Protein AF-A0AA88HRZ5-F1 (afdb_monomer_lite)

Structure (mmCIF, N/CA/C/O backbone):
data_AF-A0AA88HRZ5-F1
#
_entry.id   AF-A0AA88HRZ5-F1
#
loop_
_atom_site.group_PDB
_atom_site.id
_atom_site.type_symbol
_atom_site.label_atom_id
_atom_site.label_alt_id
_atom_site.label_comp_id
_atom_site.label_asym_id
_atom_site.label_entity_id
_atom_site.label_seq_id
_atom_site.pdbx_PDB_ins_code
_atom_site.Cartn_x
_atom_site.Cartn_y
_atom_site.Cartn_z
_atom_site.occupancy
_atom_site.B_iso_or_equiv
_atom_site.auth_seq_id
_atom_site.auth_comp_id
_atom_site.auth_asym_id
_atom_site.auth_atom_id
_atom_site.pdbx_PDB_model_num
ATOM 1 N N . MET A 1 1 ? -41.904 -27.389 99.119 1.00 35.53 1 MET A N 1
ATOM 2 C CA . MET A 1 1 ? -42.002 -26.784 100.461 1.00 35.53 1 MET A CA 1
ATOM 3 C C . MET A 1 1 ? -43.460 -26.413 100.652 1.00 35.53 1 MET A C 1
ATOM 5 O O . MET A 1 1 ? -43.906 -25.443 100.058 1.00 35.53 1 MET A O 1
ATOM 9 N N . GLU A 1 2 ? -44.225 -27.253 101.347 1.00 44.47 2 GLU A N 1
ATOM 10 C CA . GLU A 1 2 ? -45.623 -26.963 101.680 1.00 44.47 2 GLU A CA 1
ATOM 11 C C . GLU A 1 2 ? -45.631 -26.002 102.869 1.00 44.47 2 GLU A C 1
ATOM 13 O O . GLU A 1 2 ? -45.299 -26.378 103.993 1.00 44.47 2 GLU A O 1
ATOM 18 N N . ASN A 1 3 ? -45.937 -24.732 102.609 1.00 52.00 3 ASN A N 1
ATOM 19 C CA . ASN A 1 3 ? -46.227 -23.780 103.672 1.00 52.00 3 ASN A CA 1
ATOM 20 C C . ASN A 1 3 ? -47.578 -24.169 104.278 1.00 52.00 3 ASN A C 1
ATOM 22 O O . ASN A 1 3 ? -48.614 -23.975 103.649 1.00 52.00 3 ASN A O 1
ATOM 26 N N . ASN A 1 4 ? -47.567 -24.736 105.485 1.00 58.38 4 ASN A N 1
ATOM 27 C CA . ASN A 1 4 ? -48.782 -24.956 106.267 1.00 58.38 4 ASN A CA 1
ATOM 28 C C . ASN A 1 4 ? -49.346 -23.594 106.693 1.00 58.38 4 ASN A C 1
ATOM 30 O O . ASN A 1 4 ? -48.896 -23.009 107.677 1.00 58.38 4 ASN A O 1
ATOM 34 N N . LEU A 1 5 ? -50.297 -23.077 105.915 1.00 68.00 5 LEU A N 1
ATOM 35 C CA . LEU A 1 5 ? -51.031 -21.855 106.223 1.00 68.00 5 LEU A CA 1
ATOM 36 C C . LEU A 1 5 ? -52.073 -22.139 107.311 1.00 68.00 5 LEU A C 1
ATOM 38 O O . LEU A 1 5 ? -52.987 -22.935 107.110 1.00 68.00 5 LEU A O 1
ATOM 42 N N . THR A 1 6 ? -51.938 -21.488 108.462 1.00 69.62 6 THR A N 1
ATOM 43 C CA . THR A 1 6 ? -52.923 -21.508 109.549 1.00 69.62 6 THR A CA 1
ATOM 44 C C . THR A 1 6 ? -53.612 -20.147 109.640 1.00 69.62 6 THR A C 1
ATOM 46 O O . THR A 1 6 ? -52.948 -19.116 109.705 1.00 69.62 6 THR A O 1
ATOM 49 N N . PHE A 1 7 ? -54.948 -20.139 109.638 1.00 76.69 7 PHE A N 1
ATOM 50 C CA . PHE A 1 7 ? -55.769 -18.921 109.642 1.00 76.69 7 PHE A CA 1
ATOM 51 C C . PHE A 1 7 ? -56.550 -18.790 110.953 1.00 76.69 7 PHE A C 1
ATOM 53 O O . PHE A 1 7 ? -57.018 -19.788 111.502 1.00 76.69 7 PHE A O 1
ATOM 60 N N . SER A 1 8 ? -56.723 -17.564 111.452 1.00 73.50 8 SER A N 1
ATOM 61 C CA . SER A 1 8 ? -57.436 -17.295 112.714 1.00 73.50 8 SER A CA 1
ATOM 62 C C . SER A 1 8 ? -58.962 -17.321 112.555 1.00 73.50 8 SER A C 1
ATOM 64 O O . SER A 1 8 ? -59.688 -17.400 113.545 1.00 73.50 8 SER A O 1
ATOM 66 N N . SER A 1 9 ? -59.459 -17.212 111.317 1.00 78.38 9 SER A N 1
ATOM 67 C CA . SER A 1 9 ? -60.880 -17.149 110.960 1.00 78.38 9 SER A CA 1
ATOM 68 C C . SER A 1 9 ? -61.098 -17.570 109.501 1.00 78.38 9 SER A C 1
ATOM 70 O O . SER A 1 9 ? -60.255 -17.305 108.645 1.00 78.38 9 SER A O 1
ATOM 72 N N . VAL A 1 10 ? -62.267 -18.144 109.195 1.00 78.50 10 VAL A N 1
ATOM 73 C CA . VAL A 1 10 ? -62.703 -18.477 107.820 1.00 78.50 10 VAL A CA 1
ATOM 74 C C . VAL A 1 10 ? -62.700 -17.237 106.912 1.00 78.50 10 VAL A C 1
ATOM 76 O O . VAL A 1 10 ? -62.394 -17.324 105.726 1.00 78.50 10 VAL A O 1
ATOM 79 N N . ASP A 1 11 ? -62.975 -16.057 107.473 1.00 80.56 11 ASP A N 1
ATOM 80 C CA . ASP A 1 11 ? -62.930 -14.782 106.745 1.00 80.56 11 ASP A CA 1
ATOM 81 C C . ASP A 1 11 ? -61.503 -14.377 106.340 1.00 80.56 11 ASP A C 1
ATOM 83 O O . ASP A 1 11 ? -61.304 -13.688 105.338 1.00 80.56 11 ASP A O 1
ATOM 87 N N . GLU A 1 12 ? -60.500 -14.783 107.117 1.00 81.62 12 GLU A N 1
ATOM 88 C CA . GLU A 1 12 ? -59.088 -14.509 106.846 1.00 81.62 12 GLU A CA 1
ATOM 89 C C . GLU A 1 12 ? -58.543 -15.461 105.774 1.00 81.62 12 GLU A C 1
ATOM 91 O O . GLU A 1 12 ? -57.860 -15.024 104.849 1.00 81.62 12 GLU A O 1
ATOM 96 N N . GLU A 1 13 ? -58.951 -16.731 105.824 1.00 83.69 13 GLU A N 1
ATOM 97 C CA . GLU A 1 13 ? -58.681 -17.726 104.783 1.00 83.69 13 GLU A CA 1
ATOM 98 C C . GLU A 1 13 ? -59.308 -17.327 103.433 1.00 83.69 13 GLU A C 1
ATOM 100 O O . GLU A 1 13 ? -58.631 -17.323 102.402 1.00 83.69 13 GLU A O 1
ATOM 105 N N . LEU A 1 14 ? -60.581 -16.906 103.426 1.00 84.69 14 LEU A N 1
ATOM 106 C CA . LEU A 1 14 ? -61.258 -16.426 102.215 1.00 84.69 14 LEU A CA 1
ATOM 107 C C . LEU A 1 14 ? -60.588 -15.181 101.623 1.00 84.69 14 LEU A C 1
ATOM 109 O O . LEU A 1 14 ? -60.515 -15.050 100.399 1.00 84.69 14 LEU A O 1
ATOM 113 N N . LYS A 1 15 ? -60.097 -14.262 102.464 1.00 87.50 15 LYS A N 1
ATOM 114 C CA . LYS A 1 15 ? -59.341 -13.083 102.012 1.00 87.50 15 LYS A CA 1
ATOM 115 C C . LYS A 1 15 ? -57.987 -13.469 101.425 1.00 87.50 15 LYS A C 1
ATOM 117 O O . LYS A 1 15 ? -57.642 -12.941 100.372 1.00 87.50 15 LYS A O 1
ATOM 122 N N . TYR A 1 16 ? -57.262 -14.397 102.050 1.00 88.69 16 TYR A N 1
ATOM 123 C CA . TYR A 1 16 ? -55.980 -14.889 101.542 1.00 88.69 16 TYR A CA 1
ATOM 124 C C . TYR A 1 16 ? -56.129 -15.540 100.164 1.00 88.69 16 TYR A C 1
ATOM 126 O O . TYR A 1 16 ? -55.449 -15.140 99.222 1.00 88.69 16 TYR A O 1
ATOM 134 N N . TRP A 1 17 ? -57.061 -16.485 100.006 1.00 90.88 17 TRP A N 1
ATOM 135 C CA . TRP A 1 17 ? -57.264 -17.159 98.721 1.00 90.88 17 TRP A CA 1
ATOM 136 C C . TRP A 1 17 ? -57.822 -16.229 97.643 1.00 90.88 17 TRP A C 1
ATOM 138 O O . TRP A 1 17 ? -57.426 -16.351 96.485 1.00 90.88 17 TRP A O 1
ATOM 148 N N . LYS A 1 18 ? -58.679 -15.257 97.995 1.00 90.81 18 LYS A N 1
ATOM 149 C CA . LYS A 1 18 ? -59.086 -14.198 97.055 1.00 90.81 18 LYS A CA 1
ATOM 150 C C . LYS A 1 18 ? -57.901 -13.349 96.610 1.00 90.81 18 LYS A C 1
ATOM 152 O O . LYS A 1 18 ? -57.761 -13.127 95.414 1.00 90.81 18 LYS A O 1
ATOM 157 N N . ALA A 1 19 ? -57.054 -12.902 97.538 1.00 91.25 19 ALA A N 1
ATOM 158 C CA . ALA A 1 19 ? -55.854 -12.140 97.205 1.00 91.25 19 ALA A CA 1
ATOM 159 C C . ALA A 1 19 ? -54.906 -12.960 96.318 1.00 91.25 19 ALA A C 1
ATOM 161 O O . ALA A 1 19 ? -54.422 -12.453 95.314 1.00 91.25 19 ALA A O 1
ATOM 162 N N . LYS A 1 20 ? -54.726 -14.252 96.616 1.00 92.62 20 LYS A N 1
ATOM 163 C CA . LYS A 1 20 ? -53.870 -15.140 95.824 1.00 92.62 20 LYS A CA 1
ATOM 164 C C . LYS A 1 20 ? -54.431 -15.431 94.429 1.00 92.62 20 LYS A C 1
ATOM 166 O O . LYS A 1 20 ? -53.672 -15.496 93.471 1.00 92.62 20 LYS A O 1
ATOM 171 N N . ALA A 1 21 ? -55.749 -15.566 94.292 1.00 92.94 21 ALA A N 1
ATOM 172 C CA . ALA A 1 21 ? -56.403 -15.704 92.992 1.00 92.94 21 ALA A CA 1
ATOM 173 C C . ALA A 1 21 ? -56.295 -14.425 92.145 1.00 92.94 21 ALA A C 1
ATOM 175 O O . ALA A 1 21 ? -56.133 -14.524 90.932 1.00 92.94 21 ALA A O 1
ATOM 176 N N . VAL A 1 22 ? -56.371 -13.245 92.775 1.00 94.69 22 VAL A N 1
ATOM 177 C CA . VAL A 1 22 ? -56.131 -11.955 92.107 1.00 94.69 22 VAL A CA 1
ATOM 178 C C . VAL A 1 22 ? -54.674 -11.852 91.660 1.00 94.69 22 VAL A C 1
ATOM 180 O O . VAL A 1 22 ? -54.452 -11.625 90.482 1.00 94.69 22 VAL A O 1
ATOM 183 N N . GLU A 1 23 ? -53.708 -12.143 92.534 1.00 95.00 23 GLU A N 1
ATOM 184 C CA . GLU A 1 23 ? -52.274 -12.126 92.202 1.00 95.00 23 GLU A CA 1
ATOM 185 C C . GLU A 1 23 ? -51.934 -13.090 91.052 1.00 95.00 23 GLU A C 1
ATOM 187 O O . GLU A 1 23 ? -51.236 -12.721 90.115 1.00 95.00 23 GLU A O 1
ATOM 192 N N . TYR A 1 24 ? -52.461 -14.323 91.068 1.00 95.19 24 TYR A N 1
ATOM 193 C CA . TYR A 1 24 ? -52.261 -15.253 89.952 1.00 95.19 24 TYR A CA 1
ATOM 194 C C . TYR A 1 24 ? -52.931 -14.786 88.666 1.00 95.19 24 TYR A C 1
ATOM 196 O O . TYR A 1 24 ? -52.418 -15.068 87.588 1.00 95.19 24 TYR A O 1
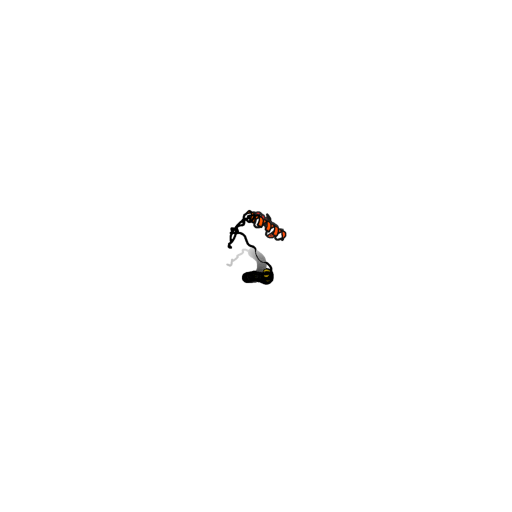ATOM 204 N N . LYS A 1 25 ? -54.078 -14.110 88.752 1.00 95.62 25 LYS A N 1
ATOM 205 C CA . LYS A 1 25 ? -54.729 -13.549 87.572 1.00 95.62 25 LYS A CA 1
ATOM 206 C C . LYS A 1 25 ? -53.905 -12.397 86.997 1.00 95.62 25 LYS A C 1
ATOM 208 O O . LYS A 1 25 ? -53.668 -12.407 85.799 1.00 95.62 25 LYS A O 1
ATOM 213 N N . GLU A 1 26 ? -53.458 -11.471 87.841 1.00 95.75 26 GLU A N 1
ATOM 214 C CA . GLU A 1 26 ? -52.587 -10.354 87.460 1.00 95.75 26 GLU A CA 1
ATOM 215 C C . GLU A 1 26 ? -51.302 -10.878 86.813 1.00 95.75 26 GLU A C 1
ATOM 217 O O . GLU A 1 26 ? -51.035 -10.541 85.668 1.00 95.75 26 GLU A O 1
ATOM 222 N N . GLY A 1 27 ? -50.603 -11.829 87.443 1.00 96.31 27 GLY A N 1
ATOM 223 C CA . GLY A 1 27 ? -49.414 -12.444 86.844 1.00 96.31 27 GLY A CA 1
ATOM 224 C C . GLY A 1 27 ? -49.700 -13.226 85.552 1.00 96.31 27 GLY A C 1
ATOM 225 O O . GLY A 1 27 ? -48.878 -13.250 84.643 1.00 96.31 27 GLY A O 1
ATOM 226 N N . MET A 1 28 ? -50.871 -13.860 85.420 1.00 95.94 28 MET A N 1
ATOM 227 C CA . MET A 1 28 ? -51.275 -14.501 84.159 1.00 95.94 28 MET A CA 1
ATOM 228 C C . MET A 1 28 ? -51.593 -13.492 83.057 1.00 95.94 28 MET A C 1
ATOM 230 O O . MET A 1 28 ? -51.448 -13.837 81.888 1.00 95.94 28 MET A O 1
ATOM 234 N N . ASP A 1 29 ? -52.086 -12.307 83.401 1.00 95.75 29 ASP A N 1
ATOM 235 C CA . ASP A 1 29 ? -52.385 -11.249 82.441 1.00 95.75 29 ASP A CA 1
ATOM 236 C C . ASP A 1 29 ? -51.085 -10.527 82.029 1.00 95.75 29 ASP A C 1
ATOM 238 O O . ASP A 1 29 ? -50.844 -10.395 80.833 1.00 95.75 29 ASP A O 1
ATOM 242 N N . GLU A 1 30 ? -50.175 -10.241 82.968 1.00 96.56 30 GLU A N 1
ATOM 243 C CA . GLU A 1 30 ? -48.817 -9.732 82.693 1.00 96.56 30 GLU A CA 1
ATOM 244 C C . GLU A 1 30 ? -48.038 -10.659 81.743 1.00 96.56 30 GLU A C 1
ATOM 246 O O . GLU A 1 30 ? -47.542 -10.225 80.707 1.00 96.56 30 GLU A O 1
ATOM 251 N N . MET A 1 31 ? -48.001 -11.969 82.019 1.00 96.19 31 MET A N 1
ATOM 252 C CA . MET A 1 31 ? -47.297 -12.928 81.152 1.00 96.19 31 MET A CA 1
ATOM 253 C C . MET A 1 31 ? -47.922 -13.049 79.751 1.00 96.19 31 MET A C 1
ATOM 255 O O . MET A 1 31 ? -47.233 -13.428 78.801 1.00 96.19 31 MET A O 1
ATOM 259 N N . LYS A 1 32 ? -49.228 -12.782 79.598 1.00 96.81 32 LYS A N 1
ATOM 260 C CA . LYS A 1 32 ? -49.865 -12.738 78.270 1.00 96.81 32 LYS A CA 1
ATOM 261 C C . LYS A 1 32 ? -49.455 -11.483 77.517 1.00 96.81 32 LYS A C 1
ATOM 263 O O . LYS A 1 32 ? -49.125 -11.602 76.343 1.00 96.81 32 LYS A O 1
ATOM 268 N N . GLU A 1 33 ? -49.463 -10.329 78.181 1.00 97.19 33 GLU A N 1
ATOM 269 C CA . GLU A 1 33 ? -49.017 -9.065 77.589 1.00 97.19 33 GLU A CA 1
ATOM 270 C C . GLU A 1 33 ? -47.556 -9.177 77.127 1.00 97.19 33 GLU A C 1
ATOM 272 O O . GLU A 1 33 ? -47.267 -8.916 75.960 1.00 97.19 33 GLU A O 1
ATOM 277 N N . GLU A 1 34 ? -46.659 -9.710 77.965 1.00 97.62 34 GLU A N 1
ATOM 278 C CA . GLU A 1 34 ? -45.257 -9.955 77.588 1.00 97.62 34 GLU A CA 1
ATOM 279 C C . GLU A 1 34 ? -45.123 -10.894 76.375 1.00 97.62 34 GLU A C 1
ATOM 281 O O . GLU A 1 34 ? -44.295 -10.674 75.485 1.00 97.62 34 GLU A O 1
ATOM 286 N N . LEU A 1 35 ? -45.939 -11.952 76.309 1.00 97.56 35 LEU A N 1
ATOM 287 C CA . LEU A 1 35 ? -45.931 -12.875 75.175 1.00 97.56 35 LEU A CA 1
ATOM 288 C C . LEU A 1 35 ? -46.424 -12.200 73.888 1.00 97.56 35 LEU A C 1
ATOM 290 O O . LEU A 1 35 ? -45.863 -12.450 72.819 1.00 97.56 35 LEU A O 1
ATOM 294 N N . GLU A 1 36 ? -47.467 -11.376 73.967 1.00 97.81 36 GLU A N 1
ATOM 295 C CA . GLU A 1 36 ? -48.001 -10.624 72.828 1.00 97.81 36 GLU A CA 1
ATOM 296 C C . GLU A 1 36 ? -46.992 -9.588 72.316 1.00 97.81 36 GLU A C 1
ATOM 298 O O . GLU A 1 36 ? -46.772 -9.494 71.102 1.00 97.81 36 GLU A O 1
ATOM 303 N N . GLU A 1 37 ? -46.312 -8.874 73.216 1.00 97.81 37 GLU A N 1
ATOM 304 C CA . GLU A 1 37 ? -45.215 -7.965 72.871 1.00 97.81 37 GLU A CA 1
ATOM 305 C C . GLU A 1 37 ? -44.063 -8.713 72.194 1.00 97.81 37 GLU A C 1
ATOM 307 O O . GLU A 1 37 ? -43.603 -8.297 71.128 1.00 97.81 37 GLU A O 1
ATOM 312 N N . TYR A 1 38 ? -43.643 -9.860 72.739 1.00 97.75 38 TYR A N 1
ATOM 313 C CA . TYR A 1 38 ? -42.588 -10.680 72.139 1.00 97.75 38 TYR A CA 1
ATOM 314 C C . TYR A 1 38 ? -42.971 -11.180 70.741 1.00 97.75 38 TYR A C 1
ATOM 316 O O . TYR A 1 38 ? -42.172 -11.105 69.806 1.00 97.75 38 TYR A O 1
ATOM 324 N N . GLN A 1 39 ? -44.206 -11.661 70.564 1.00 98.38 39 GLN A N 1
ATOM 325 C CA . GLN A 1 39 ? -44.702 -12.099 69.258 1.00 98.38 39 GLN A CA 1
ATOM 326 C C . GLN A 1 39 ? -44.757 -10.952 68.249 1.00 98.38 39 GLN A C 1
ATOM 328 O O . GLN A 1 39 ? -44.469 -11.162 67.071 1.00 98.38 39 GLN A O 1
ATOM 333 N N . THR A 1 40 ? -45.140 -9.756 68.691 1.00 97.75 40 THR A N 1
ATOM 334 C CA . THR A 1 40 ? -45.201 -8.572 67.828 1.00 97.75 40 THR A CA 1
ATOM 335 C C . THR A 1 40 ? -43.795 -8.124 67.442 1.00 97.75 40 THR A C 1
ATOM 337 O O . THR A 1 40 ? -43.510 -7.992 66.255 1.00 97.75 40 THR A O 1
ATOM 340 N N . SER A 1 41 ? -42.882 -8.023 68.411 1.00 97.88 41 SER A N 1
ATOM 341 C CA . SER A 1 41 ? -41.481 -7.672 68.169 1.00 97.88 41 SER A CA 1
ATOM 342 C C . SER A 1 41 ? -40.774 -8.673 67.248 1.00 97.88 41 SER A C 1
ATOM 344 O O . SER A 1 41 ? -40.046 -8.268 66.344 1.00 97.88 41 SER A O 1
ATOM 346 N N . SER A 1 42 ? -41.027 -9.978 67.415 1.00 98.19 42 SER A N 1
ATOM 347 C CA . SER A 1 42 ? -40.475 -11.016 66.532 1.00 98.19 42 SER A CA 1
ATOM 348 C C . SER A 1 42 ? -40.956 -10.841 65.093 1.00 98.19 42 SER A C 1
ATOM 350 O O . SER A 1 42 ? -40.151 -10.914 64.169 1.00 98.19 42 SER A O 1
ATOM 352 N N . LYS A 1 43 ? -42.250 -10.557 64.892 1.00 98.19 43 LYS A N 1
ATOM 353 C CA . LYS A 1 43 ? -42.811 -10.319 63.553 1.00 98.19 43 LYS A CA 1
ATOM 354 C C . LYS A 1 43 ? -42.237 -9.062 62.906 1.00 98.19 43 LYS A C 1
ATOM 356 O O . LYS A 1 43 ? -41.941 -9.075 61.717 1.00 98.19 43 LYS A O 1
ATOM 361 N N . GLU A 1 44 ? -42.079 -7.979 63.664 1.00 98.00 44 GLU A N 1
ATOM 362 C CA . GLU A 1 44 ? -41.460 -6.747 63.160 1.00 98.00 44 GLU A CA 1
ATOM 363 C C . GLU A 1 44 ? -40.005 -6.984 62.732 1.00 98.00 44 GLU A C 1
ATOM 365 O O . GLU A 1 44 ? -39.605 -6.546 61.653 1.00 98.00 44 GLU A O 1
ATOM 370 N N . LEU A 1 45 ? -39.240 -7.744 63.524 1.00 98.00 45 LEU A N 1
ATOM 371 C CA . LEU A 1 45 ? -37.866 -8.122 63.190 1.00 98.00 45 LEU A CA 1
ATOM 372 C C . LEU A 1 45 ? -37.800 -9.013 61.941 1.00 98.00 45 LEU A C 1
ATOM 374 O O . LEU A 1 45 ? -36.948 -8.799 61.081 1.00 98.00 45 LEU A O 1
ATOM 378 N N . GLU A 1 46 ? -38.690 -10.000 61.826 1.00 98.06 46 GLU A N 1
ATOM 379 C CA . GLU A 1 46 ? -38.794 -10.860 60.642 1.00 98.06 46 GLU A CA 1
ATOM 380 C C . GLU A 1 46 ? -39.056 -10.032 59.377 1.00 98.06 46 GLU A C 1
ATOM 382 O O . GLU A 1 46 ? -38.333 -10.186 58.394 1.00 98.06 46 GLU A O 1
ATOM 387 N N . LEU A 1 47 ? -40.001 -9.087 59.424 1.00 98.50 47 LEU A N 1
ATOM 388 C CA . LEU A 1 47 ? -40.295 -8.190 58.301 1.00 98.50 47 LEU A CA 1
ATOM 389 C C . LEU A 1 47 ? -39.100 -7.304 57.926 1.00 98.50 47 LEU A C 1
ATOM 391 O O . LEU A 1 47 ? -38.846 -7.063 56.742 1.00 98.50 47 LEU A O 1
ATOM 395 N N . GLU A 1 48 ? -38.347 -6.811 58.912 1.00 98.12 48 GLU A N 1
ATOM 396 C CA . GLU A 1 48 ? -37.143 -6.026 58.643 1.00 98.12 48 GLU A CA 1
ATOM 397 C C . GLU A 1 48 ? -36.060 -6.879 57.962 1.00 98.12 48 GLU A C 1
ATOM 399 O O . GLU A 1 48 ? -35.451 -6.439 56.981 1.00 98.12 48 GLU A O 1
ATOM 404 N N . LEU A 1 49 ? -35.859 -8.118 58.421 1.00 98.19 49 LEU A N 1
ATOM 405 C CA . LEU A 1 49 ? -34.920 -9.062 57.813 1.00 98.19 49 LEU A CA 1
ATOM 406 C C . LEU A 1 49 ? -35.339 -9.457 56.392 1.00 98.19 49 LEU A C 1
ATOM 408 O O . LEU A 1 49 ? -34.488 -9.503 55.503 1.00 98.19 49 LEU A O 1
ATOM 412 N N . GLU A 1 50 ? -36.629 -9.696 56.153 1.00 98.31 50 GLU A N 1
ATOM 413 C CA . GLU A 1 50 ? -37.175 -9.977 54.821 1.00 98.31 50 GLU A CA 1
ATOM 414 C C . GLU A 1 50 ? -36.954 -8.797 53.864 1.00 98.31 50 GLU A C 1
ATOM 416 O O . GLU A 1 50 ? -36.468 -8.990 52.748 1.00 98.31 50 GLU A O 1
ATOM 421 N N . SER A 1 51 ? -37.204 -7.565 54.318 1.00 98.19 51 SER A N 1
ATOM 422 C CA . SER A 1 51 ? -36.944 -6.348 53.535 1.00 98.19 51 SER A CA 1
ATOM 423 C C . SER A 1 51 ? -35.457 -6.183 53.199 1.00 98.19 51 SER A C 1
ATOM 425 O O . SER A 1 51 ? -35.096 -5.877 52.058 1.00 98.19 51 SER A O 1
ATOM 427 N N . GLN A 1 52 ? -34.562 -6.425 54.163 1.00 98.38 52 GLN A N 1
ATOM 428 C CA . GLN A 1 52 ? -33.116 -6.378 53.924 1.00 98.38 52 GLN A CA 1
ATOM 429 C C . GLN A 1 52 ? -32.662 -7.471 52.949 1.00 98.38 52 GLN A C 1
ATOM 431 O O . GLN A 1 52 ? -31.827 -7.207 52.076 1.00 98.38 52 GLN A O 1
ATOM 436 N N . LEU A 1 53 ? -33.221 -8.679 53.063 1.00 98.38 53 LEU A N 1
ATOM 437 C CA . LEU A 1 53 ? -32.938 -9.786 52.157 1.00 98.38 53 LEU A CA 1
ATOM 438 C C . LEU A 1 53 ? -33.387 -9.452 50.730 1.00 98.38 53 LEU A C 1
ATOM 440 O O . LEU A 1 53 ? -32.597 -9.598 49.799 1.00 98.38 53 LEU A O 1
ATOM 444 N N . GLU A 1 54 ? -34.599 -8.925 50.550 1.00 98.50 54 GLU A N 1
ATOM 445 C CA . GLU A 1 54 ? -35.114 -8.524 49.237 1.00 98.50 54 GLU A CA 1
ATOM 446 C C . GLU A 1 54 ? -34.259 -7.412 48.605 1.00 98.50 54 GLU A C 1
ATOM 448 O O . GLU A 1 54 ? -33.895 -7.474 47.424 1.00 98.50 54 GLU A O 1
ATOM 453 N N . GLN A 1 55 ? -33.843 -6.418 49.394 1.00 98.38 55 GLN A N 1
ATOM 454 C CA . GLN A 1 55 ? -32.919 -5.375 48.939 1.00 98.38 55 GLN A CA 1
ATOM 455 C C . GLN A 1 55 ? -31.538 -5.927 48.556 1.00 98.38 55 GLN A C 1
ATOM 457 O O . GLN A 1 55 ? -30.904 -5.437 47.619 1.00 98.38 55 GLN A O 1
ATOM 462 N N . ALA A 1 56 ? -31.031 -6.931 49.274 1.00 98.12 56 ALA A N 1
ATOM 463 C CA . ALA A 1 56 ? -29.769 -7.576 48.931 1.00 98.12 56 ALA A CA 1
ATOM 464 C C . ALA A 1 56 ? -29.904 -8.405 47.645 1.00 98.12 56 ALA A C 1
ATOM 466 O O . ALA A 1 56 ? -29.057 -8.312 46.754 1.00 98.12 56 ALA A O 1
ATOM 467 N N . GLU A 1 57 ? -30.991 -9.164 47.501 1.00 98.50 57 GLU A N 1
ATOM 468 C CA . GLU A 1 57 ? -31.265 -9.962 46.310 1.00 98.50 57 GLU A CA 1
ATOM 469 C C . GLU A 1 57 ? -31.437 -9.106 45.055 1.00 98.50 57 GLU A C 1
ATOM 471 O O . GLU A 1 57 ? -30.885 -9.446 44.004 1.00 98.50 57 GLU A O 1
ATOM 476 N N . THR A 1 58 ? -32.170 -7.995 45.148 1.00 98.44 58 THR A N 1
ATOM 477 C CA . THR A 1 58 ? -32.348 -7.043 44.040 1.00 98.44 58 THR A CA 1
ATOM 478 C C . THR A 1 58 ? -31.007 -6.463 43.600 1.00 98.44 58 THR A C 1
ATOM 480 O O . THR A 1 58 ? -30.660 -6.590 42.424 1.00 98.44 58 THR A O 1
ATOM 483 N N . LYS A 1 59 ? -30.180 -5.977 44.535 1.00 98.50 59 LYS A N 1
ATOM 484 C CA . LYS A 1 59 ? -28.810 -5.512 44.239 1.00 98.50 59 LYS A CA 1
ATOM 485 C C . LYS A 1 59 ? -27.951 -6.606 43.601 1.00 98.50 59 LYS A C 1
ATOM 487 O O . LYS A 1 59 ? -27.238 -6.357 42.631 1.00 98.50 59 LYS A O 1
ATOM 492 N N . CYS A 1 60 ? -28.028 -7.846 44.091 1.00 98.12 60 CYS A N 1
ATOM 493 C CA . CYS A 1 60 ? -27.313 -8.971 43.485 1.00 98.12 60 CYS A CA 1
ATOM 494 C C . CYS A 1 60 ? -27.779 -9.254 42.049 1.00 98.12 60 CYS A C 1
ATOM 496 O O . CYS A 1 60 ? -26.950 -9.560 41.189 1.00 98.12 60 CYS A O 1
ATOM 498 N N . ARG A 1 61 ? -29.085 -9.165 41.768 1.00 98.50 61 ARG A N 1
ATOM 499 C CA . ARG A 1 61 ? -29.629 -9.318 40.409 1.00 98.50 61 ARG A CA 1
ATOM 500 C C . ARG A 1 61 ? -29.149 -8.182 39.504 1.00 98.50 61 ARG A C 1
ATOM 502 O O . ARG A 1 61 ? -28.649 -8.464 38.417 1.00 98.50 61 ARG A O 1
ATOM 509 N N . GLU A 1 62 ? -29.205 -6.937 39.966 1.00 98.50 62 GLU A N 1
ATOM 510 C CA . GLU A 1 62 ? -28.712 -5.765 39.233 1.00 98.50 62 GLU A CA 1
ATOM 511 C C . GLU A 1 62 ? -27.228 -5.904 38.877 1.00 98.50 62 GLU A C 1
ATOM 513 O O . GLU A 1 62 ? -26.875 -5.858 37.695 1.00 98.50 62 GLU A O 1
ATOM 518 N N . PHE A 1 63 ? -26.360 -6.196 39.852 1.00 98.38 63 PHE A N 1
ATOM 519 C CA . PHE A 1 63 ? -24.930 -6.388 39.591 1.00 98.38 63 PHE A CA 1
ATOM 520 C C . PHE A 1 63 ? -24.652 -7.537 38.619 1.00 98.38 63 PHE A C 1
ATOM 522 O O . PHE A 1 63 ? -23.773 -7.413 37.765 1.00 98.38 63 PHE A O 1
ATOM 529 N N . ARG A 1 64 ? -25.417 -8.635 38.677 1.00 98.56 64 ARG A N 1
ATOM 530 C CA . ARG A 1 64 ? -25.302 -9.728 37.695 1.00 98.56 64 ARG A CA 1
ATOM 531 C C . ARG A 1 64 ? -25.675 -9.271 36.288 1.00 98.56 64 ARG A C 1
ATOM 533 O O . ARG A 1 64 ? -24.940 -9.561 35.348 1.00 98.56 64 ARG A O 1
ATOM 540 N N . THR A 1 65 ? -26.778 -8.539 36.126 1.00 98.44 65 THR A N 1
ATOM 541 C CA . THR A 1 65 ? -27.174 -8.016 34.805 1.00 98.44 65 THR A CA 1
ATOM 542 C C . THR A 1 65 ? -26.146 -7.032 34.251 1.00 98.44 65 THR A C 1
ATOM 544 O O . THR A 1 65 ? -25.782 -7.120 33.079 1.00 98.44 65 THR A O 1
ATOM 547 N N . GLN A 1 66 ? -25.603 -6.154 35.100 1.00 98.56 66 GLN A N 1
ATOM 548 C CA . GLN A 1 66 ? -24.556 -5.215 34.715 1.00 98.56 66 GLN A CA 1
ATOM 549 C C . GLN A 1 66 ? -23.262 -5.940 34.331 1.00 98.56 66 GLN A C 1
ATOM 551 O O . GLN A 1 66 ? -22.656 -5.600 33.318 1.00 98.56 66 GLN A O 1
ATOM 556 N N . SER A 1 67 ? -22.865 -6.961 35.095 1.00 98.44 67 SER A N 1
ATOM 557 C CA . SER A 1 67 ? -21.697 -7.791 34.790 1.00 98.44 67 SER A CA 1
ATOM 558 C C . SER A 1 67 ? -21.854 -8.493 33.440 1.00 98.44 67 SER A C 1
ATOM 560 O O . SER A 1 67 ? -20.976 -8.373 32.589 1.00 98.44 67 SER A O 1
ATOM 562 N N . ASN A 1 68 ? -23.003 -9.124 33.187 1.00 98.50 68 ASN A N 1
ATOM 563 C CA . ASN A 1 68 ? -23.283 -9.779 31.908 1.00 98.50 68 ASN A CA 1
ATOM 564 C C . ASN A 1 68 ? -23.267 -8.791 30.732 1.00 98.50 68 ASN A C 1
ATOM 566 O O . ASN A 1 68 ? -22.702 -9.098 29.683 1.00 98.50 68 ASN A O 1
ATOM 570 N N . ARG A 1 69 ? -23.829 -7.586 30.911 1.00 98.62 69 ARG A N 1
ATOM 571 C CA . ARG A 1 69 ? -23.781 -6.526 29.894 1.00 98.62 69 ARG A CA 1
ATOM 572 C C . ARG A 1 69 ? -22.341 -6.120 29.580 1.00 98.62 69 ARG A C 1
ATOM 574 O O . ARG A 1 69 ? -21.959 -6.093 28.414 1.00 98.62 69 ARG A O 1
ATOM 581 N N . LEU A 1 70 ? -21.539 -5.850 30.610 1.00 98.50 70 LEU A N 1
ATOM 582 C CA . LEU A 1 70 ? -20.137 -5.460 30.443 1.00 98.50 70 LEU A CA 1
ATOM 583 C C . LEU A 1 70 ? -19.301 -6.575 29.803 1.00 98.50 70 LEU A C 1
ATOM 585 O O . LEU A 1 70 ? -18.422 -6.284 28.996 1.00 98.50 70 LEU A O 1
ATOM 589 N N . LEU A 1 71 ? -19.576 -7.843 30.118 1.00 98.69 71 LEU A N 1
ATOM 590 C CA . LEU A 1 71 ? -18.910 -8.982 29.482 1.00 98.69 71 LEU A CA 1
ATOM 591 C C . LEU A 1 71 ? -19.229 -9.065 27.985 1.00 98.69 71 LEU A C 1
ATOM 593 O O . LEU A 1 71 ? -18.315 -9.259 27.183 1.00 98.69 71 LEU A O 1
ATOM 597 N N . LEU A 1 72 ? -20.491 -8.865 27.597 1.00 98.50 72 LEU A N 1
ATOM 598 C CA . LEU A 1 72 ? -20.889 -8.835 26.188 1.00 98.50 72 LEU A CA 1
ATOM 599 C C . LEU A 1 72 ? -20.251 -7.649 25.448 1.00 98.50 72 LEU A C 1
ATOM 601 O O . LEU A 1 72 ? -19.700 -7.814 24.361 1.00 98.50 72 LEU A O 1
ATOM 605 N N . GLU A 1 73 ? -20.262 -6.461 26.051 1.00 98.56 73 GLU A N 1
ATOM 606 C CA . GLU A 1 73 ? -19.587 -5.277 25.505 1.00 98.56 73 GLU A CA 1
ATOM 607 C C . GLU A 1 73 ? -18.081 -5.521 25.341 1.00 98.56 73 GLU A C 1
ATOM 609 O O . GLU A 1 73 ? -17.509 -5.208 24.301 1.00 98.56 73 GLU A O 1
ATOM 614 N N . ASN A 1 74 ? -17.435 -6.164 26.314 1.00 98.50 74 ASN A N 1
ATOM 615 C CA . ASN A 1 74 ? -16.023 -6.514 26.213 1.00 98.50 74 ASN A CA 1
ATOM 616 C C . ASN A 1 74 ? -15.754 -7.516 25.078 1.00 98.50 74 ASN A C 1
ATOM 618 O O . ASN A 1 74 ? -14.803 -7.335 24.320 1.00 98.50 74 ASN A O 1
ATOM 622 N N . SER A 1 75 ? -16.600 -8.541 24.936 1.00 98.56 75 SER A N 1
ATOM 623 C CA . SER A 1 75 ? -16.504 -9.529 23.854 1.00 98.56 75 SER A CA 1
ATOM 624 C C . SER A 1 75 ? -16.648 -8.875 22.481 1.00 98.56 75 SER A C 1
ATOM 626 O O . SER A 1 75 ? -15.818 -9.088 21.604 1.00 98.56 75 SER A O 1
ATOM 628 N N . THR A 1 76 ? -17.662 -8.028 22.309 1.00 98.56 76 THR A N 1
ATOM 629 C CA . THR A 1 76 ? -17.908 -7.334 21.035 1.00 98.56 76 THR A CA 1
ATOM 630 C C . THR A 1 76 ? -16.805 -6.334 20.693 1.00 98.56 76 THR A C 1
ATOM 632 O O . THR A 1 76 ? -16.444 -6.194 19.527 1.00 98.56 76 THR A O 1
ATOM 635 N N . LEU A 1 77 ? -16.230 -5.642 21.682 1.00 98.50 77 LEU A N 1
ATOM 636 C CA . LEU A 1 77 ? -15.081 -4.762 21.456 1.00 98.50 77 LEU A CA 1
ATOM 637 C C . LEU A 1 77 ? -13.828 -5.547 21.056 1.00 98.50 77 LEU A C 1
ATOM 639 O O . LEU A 1 77 ? -13.112 -5.108 20.161 1.00 98.50 77 LEU A O 1
ATOM 643 N N . LYS A 1 78 ? -13.578 -6.709 21.671 1.00 98.69 78 LYS A N 1
ATOM 644 C CA . LYS A 1 78 ? -12.467 -7.594 21.287 1.00 98.69 78 LYS A CA 1
ATOM 645 C C . LYS A 1 78 ? -12.600 -8.080 19.847 1.00 98.69 78 LYS A C 1
ATOM 647 O O . LYS A 1 78 ? -11.650 -7.933 19.090 1.00 98.69 78 LYS A O 1
ATOM 652 N N . GLU A 1 79 ? -13.779 -8.562 19.462 1.00 98.62 79 GLU A N 1
ATOM 653 C CA . GLU A 1 79 ? -14.059 -9.008 18.091 1.00 98.62 79 GLU A CA 1
ATOM 654 C C . GLU A 1 79 ? -13.874 -7.871 17.073 1.00 98.62 79 GLU A C 1
ATOM 656 O O . GLU A 1 79 ? -13.251 -8.051 16.032 1.00 98.62 79 GLU A O 1
ATOM 661 N N . LYS A 1 80 ? -14.342 -6.656 17.392 1.00 98.69 80 LYS A N 1
ATOM 662 C CA . LYS A 1 80 ? -14.115 -5.477 16.539 1.00 98.69 80 LYS A CA 1
ATOM 663 C C . LYS A 1 80 ? -12.634 -5.160 16.369 1.00 98.69 80 LYS A C 1
ATOM 665 O O . LYS A 1 80 ? -12.215 -4.848 15.261 1.00 98.69 80 LYS A O 1
ATOM 670 N N . ILE A 1 81 ? -11.854 -5.216 17.448 1.00 98.56 81 ILE A N 1
ATOM 671 C CA . ILE A 1 81 ? -10.408 -4.977 17.385 1.00 98.56 81 ILE A CA 1
ATOM 672 C C . ILE A 1 81 ? -9.734 -6.051 16.530 1.00 98.56 81 ILE A C 1
ATOM 674 O O . ILE A 1 81 ? -8.919 -5.710 15.682 1.00 98.56 81 ILE A O 1
ATOM 678 N N . GLU A 1 82 ? -10.089 -7.322 16.708 1.00 98.62 82 GLU A N 1
ATOM 679 C CA . GLU A 1 82 ? -9.540 -8.428 15.920 1.00 98.62 82 GLU A CA 1
ATOM 680 C C . GLU A 1 82 ? -9.845 -8.267 14.424 1.00 98.62 82 GLU A C 1
ATOM 682 O O . GLU A 1 82 ? -8.933 -8.336 13.601 1.00 98.62 82 GLU A O 1
ATOM 687 N N . ASN A 1 83 ? -11.090 -7.930 14.076 1.00 98.62 83 ASN A N 1
ATOM 688 C CA . ASN A 1 83 ? -11.487 -7.657 12.695 1.00 98.62 83 ASN A CA 1
ATOM 689 C C . ASN A 1 83 ? -10.718 -6.473 12.093 1.00 98.62 83 ASN A C 1
ATOM 691 O O . ASN A 1 83 ? -10.232 -6.570 10.968 1.00 98.62 83 ASN A O 1
ATOM 695 N N . LEU A 1 84 ? -10.554 -5.379 12.847 1.00 98.56 84 LEU A N 1
ATOM 696 C CA . LEU A 1 84 ? -9.763 -4.230 12.400 1.00 98.56 84 LEU A CA 1
ATOM 697 C C . LEU A 1 84 ? -8.292 -4.600 12.198 1.00 98.56 84 LEU A C 1
ATOM 699 O O . LEU A 1 84 ? -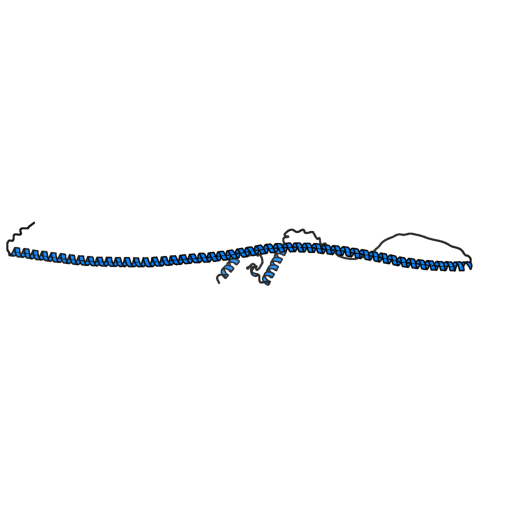7.681 -4.156 11.234 1.00 98.56 84 LEU A O 1
ATOM 703 N N . VAL A 1 85 ? -7.710 -5.420 13.076 1.00 98.69 85 VAL A N 1
ATOM 704 C CA . VAL A 1 85 ? -6.324 -5.887 12.924 1.00 98.69 85 VAL A CA 1
ATOM 705 C C . VAL A 1 85 ? -6.167 -6.718 11.652 1.00 98.69 85 VAL A C 1
ATOM 707 O O . VAL A 1 85 ? -5.208 -6.508 10.914 1.00 98.69 85 VAL A O 1
ATOM 710 N N . ILE A 1 86 ? -7.107 -7.620 11.362 1.00 98.62 86 ILE A N 1
ATOM 711 C CA . ILE A 1 86 ? -7.100 -8.409 10.122 1.00 98.62 86 ILE A CA 1
ATOM 712 C C . ILE A 1 86 ? -7.202 -7.490 8.899 1.00 98.62 86 ILE A C 1
ATOM 714 O O . ILE A 1 86 ? -6.432 -7.647 7.953 1.00 98.62 86 ILE A O 1
ATOM 718 N N . GLU A 1 87 ? -8.106 -6.509 8.927 1.00 98.56 87 GLU A N 1
ATOM 719 C CA . GLU A 1 87 ? -8.290 -5.554 7.833 1.00 98.56 87 GLU A CA 1
ATOM 720 C C . GLU A 1 87 ? -7.034 -4.705 7.595 1.00 98.56 87 GLU A C 1
ATOM 722 O O . GLU A 1 87 ? -6.550 -4.628 6.465 1.00 98.56 87 GLU A O 1
ATOM 727 N N . TYR A 1 88 ? -6.463 -4.113 8.649 1.00 98.50 88 TYR A N 1
ATOM 728 C CA . TYR A 1 88 ? -5.248 -3.305 8.537 1.00 98.50 88 TYR A CA 1
ATOM 729 C C . TYR A 1 88 ? -4.050 -4.128 8.072 1.00 98.50 88 TYR A C 1
ATOM 731 O O . TYR A 1 88 ? -3.292 -3.651 7.232 1.00 98.50 88 TYR A O 1
ATOM 739 N N . ASN A 1 89 ? -3.884 -5.359 8.562 1.00 98.62 89 ASN A N 1
ATOM 740 C CA . ASN A 1 89 ? -2.823 -6.240 8.080 1.00 98.62 89 ASN A CA 1
ATOM 741 C C . ASN A 1 89 ? -3.012 -6.561 6.593 1.00 98.62 89 ASN A C 1
ATOM 743 O O . ASN A 1 89 ? -2.065 -6.427 5.828 1.00 98.62 89 ASN A O 1
ATOM 747 N N . GLY A 1 90 ? -4.238 -6.865 6.154 1.00 98.62 90 GLY A N 1
ATOM 748 C CA . GLY A 1 90 ? -4.529 -7.082 4.736 1.00 98.62 90 GLY A CA 1
ATOM 749 C C . GLY A 1 90 ? -4.241 -5.854 3.863 1.00 98.62 90 GLY A C 1
ATOM 750 O O . GLY A 1 90 ? -3.682 -5.986 2.775 1.00 98.62 90 GLY A O 1
ATOM 751 N N . GLN A 1 91 ? -4.567 -4.647 4.341 1.00 98.62 91 GLN A N 1
ATOM 752 C CA . GLN A 1 91 ? -4.220 -3.398 3.652 1.00 98.62 91 GLN A CA 1
ATOM 753 C C . GLN A 1 91 ? -2.702 -3.184 3.585 1.00 98.62 91 GLN A C 1
ATOM 755 O O . GLN A 1 91 ? -2.183 -2.795 2.539 1.00 98.62 91 GLN A O 1
ATOM 760 N N . ILE A 1 92 ? -1.985 -3.448 4.681 1.00 98.62 92 ILE A N 1
ATOM 761 C CA . ILE A 1 92 ? -0.522 -3.349 4.737 1.00 98.62 92 ILE A CA 1
ATOM 762 C C . ILE A 1 92 ? 0.116 -4.334 3.753 1.00 98.62 92 ILE A C 1
ATOM 764 O O . ILE A 1 92 ? 0.981 -3.922 2.985 1.00 98.62 92 ILE A O 1
ATOM 768 N N . ASP A 1 93 ? -0.333 -5.589 3.723 1.00 98.69 93 ASP A N 1
ATOM 769 C CA . ASP A 1 93 ? 0.179 -6.620 2.813 1.00 98.69 93 ASP A CA 1
ATOM 770 C C . ASP A 1 93 ? -0.073 -6.253 1.340 1.00 98.69 93 ASP A C 1
ATOM 772 O O . ASP A 1 93 ? 0.801 -6.426 0.483 1.00 98.69 93 ASP A O 1
ATOM 776 N N . GLY A 1 94 ? -1.246 -5.681 1.041 1.00 98.62 94 GLY A N 1
ATOM 777 C CA . GLY A 1 94 ? -1.575 -5.156 -0.286 1.00 98.62 94 GLY A CA 1
ATOM 778 C C . GLY A 1 94 ? -0.634 -4.027 -0.713 1.00 98.62 94 GLY A C 1
ATOM 779 O O . GLY A 1 94 ? -0.015 -4.102 -1.774 1.00 98.62 94 GLY A O 1
ATOM 780 N N . LEU A 1 95 ? -0.447 -3.023 0.149 1.00 98.44 95 LEU A N 1
ATOM 781 C CA . LEU A 1 95 ? 0.462 -1.901 -0.112 1.00 98.44 95 LEU A CA 1
ATOM 782 C C . LEU A 1 95 ? 1.927 -2.342 -0.231 1.00 98.44 95 LEU A C 1
ATOM 784 O O . LEU A 1 95 ? 2.669 -1.794 -1.044 1.00 98.44 95 LEU A O 1
ATOM 788 N N . GLN A 1 96 ? 2.362 -3.324 0.563 1.00 98.56 96 GLN A N 1
ATOM 789 C CA . GLN A 1 96 ? 3.702 -3.905 0.453 1.00 98.56 96 GLN A CA 1
ATOM 790 C C . GLN A 1 96 ? 3.897 -4.600 -0.897 1.00 98.56 96 GLN A C 1
ATOM 792 O O . GLN A 1 96 ? 4.913 -4.374 -1.552 1.00 98.56 96 GLN A O 1
ATOM 797 N N . SER A 1 97 ? 2.900 -5.366 -1.347 1.00 98.69 97 SER A N 1
ATOM 798 C CA . SER A 1 97 ? 2.932 -6.049 -2.645 1.00 98.69 97 SER A CA 1
ATOM 799 C C . SER A 1 97 ? 3.012 -5.059 -3.813 1.00 98.69 97 SER A C 1
ATOM 801 O O . SER A 1 97 ? 3.842 -5.223 -4.704 1.00 98.69 97 SER A O 1
ATOM 803 N N . GLU A 1 98 ? 2.203 -3.993 -3.795 1.00 98.69 98 GLU A N 1
ATOM 804 C CA . GLU A 1 98 ? 2.259 -2.929 -4.810 1.00 98.69 98 GLU A CA 1
ATOM 805 C C . GLU A 1 98 ? 3.616 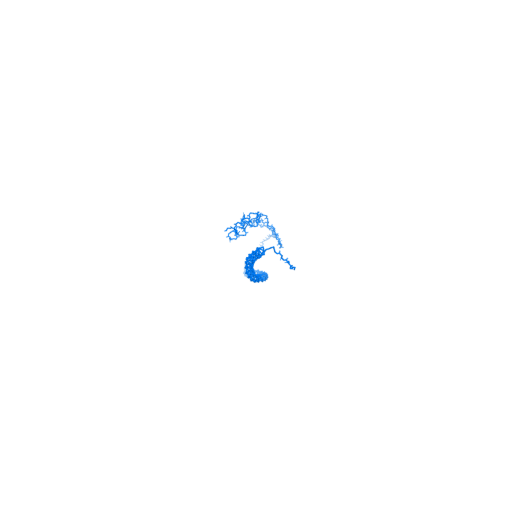-2.214 -4.824 1.00 98.69 98 GLU A C 1
ATOM 807 O O . GLU A 1 98 ? 4.167 -1.900 -5.880 1.00 98.69 98 GLU A O 1
ATOM 812 N N . LEU A 1 99 ? 4.180 -1.964 -3.644 1.00 98.62 99 LEU A N 1
ATOM 813 C CA . LEU A 1 99 ? 5.467 -1.300 -3.501 1.00 98.62 99 LEU A CA 1
ATOM 814 C C . LEU A 1 99 ? 6.622 -2.166 -4.025 1.00 98.62 99 LEU A C 1
ATOM 816 O O . LEU A 1 99 ? 7.536 -1.635 -4.664 1.00 98.62 99 LEU A O 1
ATOM 820 N N . ASP A 1 100 ? 6.581 -3.477 -3.798 1.00 98.69 100 ASP A N 1
ATOM 821 C CA . ASP A 1 100 ? 7.562 -4.411 -4.350 1.00 98.69 100 ASP A CA 1
ATOM 822 C C . ASP A 1 100 ? 7.425 -4.555 -5.873 1.00 98.69 100 ASP A C 1
ATOM 824 O O . ASP A 1 100 ? 8.441 -4.571 -6.573 1.00 98.69 100 ASP A O 1
ATOM 828 N N . GLU A 1 101 ? 6.203 -4.533 -6.408 1.00 98.75 101 GLU A N 1
ATOM 829 C CA . GLU A 1 101 ? 5.963 -4.514 -7.855 1.00 98.75 101 GLU A CA 1
ATOM 830 C C . GLU A 1 101 ? 6.522 -3.239 -8.506 1.00 98.75 101 GLU A C 1
ATOM 832 O O . GLU A 1 101 ? 7.243 -3.297 -9.503 1.00 98.75 101 GLU A O 1
ATOM 837 N N . ILE A 1 102 ? 6.285 -2.067 -7.906 1.00 98.50 102 ILE A N 1
ATOM 838 C CA . ILE A 1 102 ? 6.850 -0.799 -8.393 1.00 98.50 102 ILE A CA 1
ATOM 839 C C . ILE A 1 102 ? 8.381 -0.822 -8.351 1.00 98.50 102 ILE A C 1
ATOM 841 O O . ILE A 1 102 ? 9.034 -0.342 -9.282 1.00 98.50 102 ILE A O 1
ATOM 845 N N . ARG A 1 103 ? 8.979 -1.381 -7.292 1.00 98.69 103 ARG A N 1
ATOM 846 C CA . ARG A 1 103 ? 10.441 -1.526 -7.195 1.00 98.69 103 ARG A CA 1
ATOM 847 C C . ARG A 1 103 ? 10.989 -2.420 -8.297 1.00 98.69 103 ARG A C 1
ATOM 849 O O . ARG A 1 103 ? 11.981 -2.034 -8.917 1.00 98.69 103 ARG A O 1
ATOM 856 N N . ARG A 1 104 ? 10.324 -3.547 -8.560 1.00 98.75 104 ARG A N 1
ATOM 857 C CA . ARG A 1 104 ? 10.671 -4.474 -9.637 1.00 98.75 104 ARG A CA 1
ATOM 858 C C . ARG A 1 104 ? 10.605 -3.793 -11.000 1.00 98.75 104 ARG A C 1
ATOM 860 O O . ARG A 1 104 ? 11.608 -3.785 -11.705 1.00 98.75 104 ARG A O 1
ATOM 867 N N . MET A 1 105 ? 9.484 -3.148 -11.330 1.00 98.62 105 MET A N 1
ATOM 868 C CA . MET A 1 105 ? 9.335 -2.402 -12.586 1.00 98.62 105 MET A CA 1
ATOM 869 C C . MET A 1 105 ? 10.413 -1.325 -12.735 1.00 98.62 105 MET A C 1
ATOM 871 O O . MET A 1 105 ? 10.969 -1.131 -13.813 1.00 98.62 105 MET A O 1
ATOM 875 N N . ARG A 1 106 ? 10.751 -0.625 -11.646 1.00 98.69 106 ARG A N 1
ATOM 876 C CA . ARG A 1 106 ? 11.839 0.358 -11.644 1.00 98.69 106 ARG A CA 1
ATOM 877 C C . ARG A 1 106 ? 13.181 -0.294 -11.968 1.00 98.69 106 ARG A C 1
ATOM 879 O O . ARG A 1 106 ? 13.935 0.275 -12.750 1.00 98.69 106 ARG A O 1
ATOM 886 N N . ASP A 1 107 ? 13.497 -1.438 -11.369 1.00 98.69 107 ASP A N 1
ATOM 887 C CA . ASP A 1 107 ? 14.760 -2.141 -11.620 1.00 98.69 107 ASP A CA 1
ATOM 888 C C . ASP A 1 107 ? 14.840 -2.671 -13.062 1.00 98.69 107 ASP A C 1
ATOM 890 O O . ASP A 1 107 ? 15.880 -2.529 -13.707 1.00 98.69 107 ASP A O 1
ATOM 894 N N . GLU A 1 108 ? 13.727 -3.171 -13.604 1.00 98.69 108 GLU A N 1
ATOM 895 C CA . GLU A 1 108 ? 13.607 -3.583 -15.008 1.00 98.69 108 GLU A CA 1
ATOM 896 C C . GLU A 1 108 ? 13.820 -2.400 -15.966 1.00 98.69 108 GLU A C 1
ATOM 898 O O . GLU A 1 108 ? 14.637 -2.487 -16.881 1.00 98.69 108 GLU A O 1
ATOM 903 N N . LEU A 1 109 ? 13.177 -1.253 -15.716 1.00 98.62 109 LEU A N 1
ATOM 904 C CA . LEU A 1 109 ? 13.368 -0.041 -16.523 1.00 98.62 109 LEU A CA 1
ATOM 905 C C . LEU A 1 109 ? 14.803 0.489 -16.453 1.00 98.62 109 LEU A C 1
ATOM 907 O O . LEU A 1 109 ? 15.333 0.952 -17.459 1.00 98.62 109 LEU A O 1
ATOM 911 N N . VAL A 1 110 ? 15.453 0.423 -15.289 1.00 98.75 110 VAL A N 1
ATOM 912 C CA . VAL A 1 110 ? 16.862 0.822 -15.154 1.00 98.75 110 VAL A CA 1
ATOM 913 C C . VAL A 1 110 ? 17.780 -0.115 -15.940 1.00 98.75 110 VAL A C 1
ATOM 915 O O . VAL A 1 110 ? 18.732 0.368 -16.553 1.00 98.75 110 VAL A O 1
ATOM 918 N N . SER A 1 111 ? 17.512 -1.426 -15.952 1.00 98.69 111 SER A N 1
ATOM 919 C CA . SER A 1 111 ? 18.242 -2.369 -16.816 1.00 98.69 111 SER A CA 1
ATOM 920 C C . SER A 1 111 ? 18.045 -2.019 -18.287 1.00 98.69 111 SER A C 1
ATOM 922 O O . SER A 1 111 ? 19.019 -1.851 -19.013 1.00 98.69 111 SER A O 1
ATOM 924 N N . TYR A 1 112 ? 16.794 -1.801 -18.690 1.00 98.75 112 TYR A N 1
ATOM 925 C CA . TYR A 1 112 ? 16.442 -1.478 -20.067 1.00 98.75 112 TYR A CA 1
ATOM 926 C C . TYR A 1 112 ? 17.084 -0.171 -20.557 1.00 98.75 112 TYR A C 1
ATOM 928 O O . TYR A 1 112 ? 17.581 -0.102 -21.676 1.00 98.75 112 TYR A O 1
ATOM 936 N N . VAL A 1 113 ? 17.153 0.864 -19.712 1.00 98.69 113 VAL A N 1
ATOM 937 C CA . VAL A 1 113 ? 17.863 2.110 -20.053 1.00 98.69 113 VAL A CA 1
ATOM 938 C C . VAL A 1 113 ? 19.347 1.852 -20.307 1.00 98.69 113 VAL A C 1
ATOM 940 O O . VAL A 1 113 ? 19.880 2.367 -21.283 1.00 98.69 113 VAL A O 1
ATOM 943 N N . ARG A 1 114 ? 20.008 1.029 -19.484 1.00 98.75 114 ARG A N 1
ATOM 944 C CA . ARG A 1 114 ? 21.426 0.689 -19.692 1.00 98.75 114 ARG A CA 1
ATOM 945 C C . ARG A 1 114 ? 21.649 -0.088 -20.987 1.00 98.75 114 ARG A C 1
ATOM 947 O O . ARG A 1 114 ? 22.645 0.143 -21.662 1.00 98.75 114 ARG A O 1
ATOM 954 N N . GLU A 1 115 ? 20.736 -0.995 -21.327 1.00 98.69 115 GLU A N 1
ATOM 955 C CA . GLU A 1 115 ? 20.773 -1.737 -22.593 1.00 98.69 115 GLU A CA 1
ATOM 956 C C . GLU A 1 115 ? 20.662 -0.779 -23.787 1.00 98.69 115 GLU A C 1
ATOM 958 O O . GLU A 1 115 ? 21.493 -0.832 -24.692 1.00 98.69 115 GLU A O 1
ATOM 963 N N . LEU A 1 116 ? 19.721 0.171 -23.744 1.00 98.69 116 LEU A N 1
ATOM 964 C CA . LEU A 1 116 ? 19.580 1.198 -24.782 1.00 98.69 116 LEU A CA 1
ATOM 965 C C . LEU A 1 116 ? 20.796 2.130 -24.876 1.00 98.69 116 LEU A C 1
ATOM 967 O O . LEU A 1 116 ? 21.190 2.513 -25.976 1.00 98.69 116 LEU A O 1
ATOM 971 N N . GLU A 1 117 ? 21.390 2.511 -23.744 1.00 98.62 117 GLU A N 1
ATOM 972 C CA . GLU A 1 117 ? 22.623 3.307 -23.716 1.00 98.62 117 GLU A CA 1
ATOM 973 C C . GLU A 1 117 ? 23.775 2.556 -24.399 1.00 98.62 117 GLU A C 1
ATOM 975 O O . GLU A 1 117 ? 24.472 3.133 -25.232 1.00 98.62 117 GLU A O 1
ATOM 980 N N . GLN A 1 118 ? 23.926 1.258 -24.116 1.00 98.69 118 GLN A N 1
ATOM 981 C CA . GLN A 1 118 ? 24.943 0.419 -24.746 1.00 98.69 118 GLN A CA 1
ATOM 982 C C . GLN A 1 118 ? 24.716 0.270 -26.259 1.00 98.69 118 GLN A C 1
ATOM 984 O O . GLN A 1 118 ? 25.657 0.421 -27.039 1.00 98.69 118 GLN A O 1
ATOM 989 N N . GLU A 1 119 ? 23.479 0.005 -26.690 1.00 98.69 119 GLU A N 1
ATOM 990 C CA . GLU A 1 119 ? 23.146 -0.086 -28.117 1.00 98.69 119 GLU A CA 1
ATOM 991 C C . GLU A 1 119 ? 23.412 1.235 -28.848 1.00 98.69 119 GLU A C 1
ATOM 993 O O . GLU A 1 119 ? 23.908 1.238 -29.977 1.00 98.69 119 GLU A O 1
ATOM 998 N N . ASN A 1 120 ? 23.132 2.369 -28.204 1.00 98.69 120 ASN A N 1
ATOM 999 C CA . ASN A 1 120 ? 23.412 3.680 -28.772 1.00 98.69 120 ASN A CA 1
ATOM 1000 C C . ASN A 1 120 ? 24.924 3.929 -28.924 1.00 98.69 120 ASN A C 1
ATOM 1002 O O . ASN A 1 120 ? 25.367 4.365 -29.987 1.00 98.69 120 ASN A O 1
ATOM 1006 N N . ASP A 1 121 ? 25.729 3.585 -27.915 1.00 98.75 121 ASP A N 1
ATOM 1007 C CA . ASP A 1 121 ? 27.195 3.674 -27.993 1.00 98.75 121 ASP A CA 1
ATOM 1008 C C . ASP A 1 121 ? 27.761 2.826 -29.150 1.00 98.75 121 ASP A C 1
ATOM 1010 O O . ASP A 1 121 ? 28.650 3.270 -29.895 1.00 98.75 121 ASP A O 1
ATOM 1014 N N . ASP A 1 122 ? 27.225 1.617 -29.342 1.00 98.69 122 ASP A N 1
ATOM 1015 C CA . ASP A 1 122 ? 27.597 0.727 -30.443 1.00 98.69 122 ASP A CA 1
ATOM 1016 C C . ASP A 1 122 ? 27.204 1.313 -31.808 1.00 98.69 122 ASP A C 1
ATOM 1018 O O . ASP A 1 122 ? 28.017 1.305 -32.744 1.00 98.69 122 ASP A O 1
ATOM 1022 N N . LEU A 1 123 ? 25.999 1.878 -31.927 1.00 98.69 123 LEU A N 1
ATOM 1023 C CA . LEU A 1 123 ? 25.533 2.554 -33.140 1.00 98.69 123 LEU A CA 1
ATOM 1024 C C . LEU A 1 123 ? 26.385 3.779 -33.476 1.00 98.69 123 LEU A C 1
ATOM 1026 O O . LEU A 1 123 ? 26.789 3.952 -34.629 1.00 98.69 123 LEU A O 1
ATOM 1030 N N . GLU A 1 124 ? 26.729 4.608 -32.493 1.00 98.69 124 GLU A N 1
ATOM 1031 C CA . GLU A 1 124 ? 27.630 5.739 -32.705 1.00 98.69 124 GLU A CA 1
ATOM 1032 C C . GLU A 1 124 ? 29.009 5.285 -33.185 1.00 98.69 124 GLU A C 1
ATOM 1034 O O . GLU A 1 124 ? 29.616 5.913 -34.058 1.00 98.69 124 GLU A O 1
ATOM 1039 N N . ARG A 1 125 ? 29.528 4.185 -32.629 1.00 98.69 125 ARG A N 1
ATOM 1040 C CA . ARG A 1 125 ? 30.808 3.616 -33.056 1.00 98.69 125 ARG A CA 1
ATOM 1041 C C . ARG A 1 125 ? 30.749 3.124 -34.501 1.00 98.69 125 ARG A C 1
ATOM 1043 O O . ARG A 1 125 ? 31.680 3.402 -35.259 1.00 98.69 125 ARG A O 1
ATOM 1050 N N . GLN A 1 126 ? 29.677 2.433 -34.886 1.00 98.69 126 GLN A N 1
ATOM 1051 C CA . GLN A 1 126 ? 29.458 1.999 -36.268 1.00 98.69 126 GLN A CA 1
ATOM 1052 C C . GLN A 1 126 ? 29.332 3.194 -37.216 1.00 98.69 126 GLN A C 1
ATOM 1054 O O . GLN A 1 126 ? 29.952 3.191 -38.277 1.00 98.69 126 GLN A O 1
ATOM 1059 N N . ASN A 1 127 ? 28.612 4.242 -36.811 1.00 98.62 127 ASN A N 1
ATOM 1060 C CA . ASN A 1 127 ? 28.473 5.464 -37.595 1.00 98.62 127 ASN A CA 1
ATOM 1061 C C . ASN A 1 127 ? 29.831 6.151 -37.807 1.00 98.62 127 ASN A C 1
ATOM 1063 O O . ASN A 1 127 ? 30.197 6.455 -38.937 1.00 98.62 127 ASN A O 1
ATOM 1067 N N . ARG A 1 128 ? 30.645 6.299 -36.751 1.00 98.69 128 ARG A N 1
ATOM 1068 C CA . ARG A 1 128 ? 32.011 6.844 -36.867 1.00 98.69 128 ARG A CA 1
ATOM 1069 C C . ARG A 1 128 ? 32.879 6.035 -37.839 1.00 98.69 128 ARG A C 1
ATOM 1071 O O . ARG A 1 128 ? 33.593 6.622 -38.645 1.00 98.69 128 ARG A O 1
ATOM 1078 N N . ALA A 1 129 ? 32.806 4.703 -37.793 1.00 98.62 129 ALA A N 1
ATOM 1079 C CA . ALA A 1 129 ? 33.536 3.843 -38.726 1.00 98.62 129 ALA A CA 1
ATOM 1080 C C . ALA A 1 129 ? 33.029 3.981 -40.174 1.00 98.62 129 ALA A C 1
ATOM 1082 O O . ALA A 1 129 ? 33.833 4.010 -41.104 1.00 98.62 129 ALA A O 1
ATOM 1083 N N . ALA A 1 130 ? 31.712 4.094 -40.367 1.00 98.56 130 ALA A N 1
ATOM 1084 C CA . ALA A 1 130 ? 31.110 4.304 -41.678 1.00 98.56 130 ALA A CA 1
ATOM 1085 C C . ALA A 1 130 ? 31.512 5.661 -42.274 1.00 98.56 130 ALA A C 1
ATOM 1087 O O . ALA A 1 130 ? 31.933 5.703 -43.426 1.00 98.56 130 ALA A O 1
ATOM 1088 N N . VAL A 1 131 ? 31.459 6.741 -41.486 1.00 98.69 131 VAL A N 1
ATOM 1089 C CA . VAL A 1 131 ? 31.901 8.083 -41.902 1.00 98.69 131 VAL A CA 1
ATOM 1090 C C . VAL A 1 131 ? 33.372 8.065 -42.312 1.00 98.69 131 VAL A C 1
ATOM 1092 O O . VAL A 1 131 ? 33.685 8.480 -43.422 1.00 98.69 131 VAL A O 1
ATOM 1095 N N . ALA A 1 132 ? 34.257 7.484 -41.494 1.00 98.50 132 ALA A N 1
ATOM 1096 C CA . ALA A 1 132 ? 35.673 7.356 -41.844 1.00 98.50 132 ALA A CA 1
ATOM 1097 C C . ALA A 1 132 ? 35.886 6.550 -43.141 1.00 98.50 132 ALA A C 1
ATOM 1099 O O . ALA A 1 132 ? 36.712 6.911 -43.975 1.00 98.50 132 ALA A O 1
ATOM 1100 N N . SER A 1 133 ? 35.110 5.480 -43.357 1.00 98.44 133 SER A N 1
ATOM 1101 C CA . SER A 1 133 ? 35.169 4.725 -44.613 1.00 98.44 133 SER A CA 1
ATOM 1102 C C . SER A 1 133 ? 34.714 5.554 -45.814 1.00 98.44 133 SER A C 1
ATOM 1104 O O . SER A 1 133 ? 35.262 5.373 -46.899 1.00 98.44 133 SER A O 1
ATOM 1106 N N . VAL A 1 134 ? 33.706 6.415 -45.654 1.00 98.56 134 VAL A N 1
ATOM 1107 C CA . VAL A 1 134 ? 33.247 7.319 -46.716 1.00 98.56 134 VAL A CA 1
ATOM 1108 C C . VAL A 1 134 ? 34.330 8.346 -47.035 1.00 98.56 134 VAL A C 1
ATOM 1110 O O . VAL A 1 134 ? 34.684 8.485 -48.202 1.00 98.56 134 VAL A O 1
ATOM 1113 N N . GLU A 1 135 ? 34.928 8.974 -46.023 1.00 98.38 135 GLU A N 1
ATOM 1114 C CA . GLU A 1 135 ? 36.046 9.915 -46.187 1.00 98.38 135 GLU A CA 1
ATOM 1115 C C . GLU A 1 135 ? 37.245 9.256 -46.905 1.00 98.38 135 GLU A C 1
ATOM 1117 O O . GLU A 1 135 ? 37.837 9.826 -47.828 1.00 98.38 135 GLU A O 1
ATOM 1122 N N . ASP A 1 136 ? 37.571 8.005 -46.569 1.00 98.50 136 ASP A N 1
ATOM 1123 C CA . ASP A 1 136 ? 38.600 7.221 -47.263 1.00 98.50 136 ASP A CA 1
ATOM 1124 C C . ASP A 1 136 ? 38.256 6.972 -48.745 1.00 98.50 136 ASP A C 1
ATOM 1126 O O . ASP A 1 136 ? 39.142 6.978 -49.606 1.00 98.50 136 ASP A O 1
ATOM 1130 N N . PHE A 1 137 ? 36.982 6.744 -49.080 1.00 98.31 137 PHE A N 1
ATOM 1131 C CA . PHE A 1 137 ? 36.558 6.615 -50.476 1.00 98.31 137 PHE A CA 1
ATOM 1132 C C . PHE A 1 137 ? 36.613 7.951 -51.217 1.00 98.31 137 PHE A C 1
ATOM 1134 O O . PHE A 1 137 ? 37.093 7.986 -52.351 1.00 98.31 137 PHE A O 1
ATOM 1141 N N . GLU A 1 138 ? 36.180 9.041 -50.586 1.00 98.31 138 GLU A N 1
ATOM 1142 C CA . GLU A 1 138 ? 36.230 10.391 -51.152 1.00 98.31 138 GLU A CA 1
ATOM 1143 C C . GLU A 1 138 ? 37.667 10.810 -51.466 1.00 98.31 138 GLU A C 1
ATOM 1145 O O . GLU A 1 138 ? 37.957 11.262 -52.573 1.00 98.31 138 GLU A O 1
ATOM 1150 N N . THR A 1 139 ? 38.605 10.588 -50.541 1.00 98.50 139 THR A N 1
ATOM 1151 C CA . THR A 1 139 ? 40.025 10.897 -50.768 1.00 98.50 139 THR A CA 1
ATOM 1152 C C . THR A 1 139 ? 40.616 10.080 -51.916 1.00 98.50 139 THR A C 1
ATOM 1154 O O . THR A 1 139 ? 41.310 10.635 -52.770 1.00 98.50 139 THR A O 1
ATOM 1157 N N . ARG A 1 140 ? 40.317 8.776 -52.003 1.00 98.25 140 ARG A N 1
ATOM 1158 C CA . ARG A 1 140 ? 40.758 7.929 -53.127 1.00 98.25 140 ARG A CA 1
ATOM 1159 C C . ARG A 1 140 ? 40.175 8.391 -54.457 1.00 98.25 140 ARG A C 1
ATOM 1161 O O . ARG A 1 140 ? 40.889 8.392 -55.460 1.00 98.25 140 ARG A O 1
ATOM 1168 N N . LEU A 1 141 ? 38.903 8.780 -54.464 1.00 98.38 141 LEU A N 1
ATOM 1169 C CA . LEU A 1 141 ? 38.224 9.279 -55.653 1.00 98.38 141 LEU A CA 1
ATOM 1170 C C . LEU A 1 141 ? 38.818 10.619 -56.101 1.00 98.38 141 LEU A C 1
ATOM 1172 O O . LEU A 1 141 ? 39.139 10.765 -57.276 1.00 98.38 141 LEU A O 1
ATOM 1176 N N . ASN A 1 142 ? 39.087 11.539 -55.174 1.00 98.31 142 ASN A N 1
ATOM 1177 C CA . ASN A 1 142 ? 39.765 12.803 -55.468 1.00 98.31 142 ASN A CA 1
ATOM 1178 C C . ASN A 1 142 ? 41.163 12.576 -56.056 1.00 98.31 142 ASN A C 1
ATOM 1180 O O . ASN A 1 142 ? 41.489 13.142 -57.094 1.00 98.31 142 ASN A O 1
ATOM 1184 N N . GLN A 1 143 ? 41.958 11.668 -55.483 1.00 98.19 143 GLN A N 1
ATOM 1185 C CA . GLN A 1 143 ? 43.261 11.320 -56.060 1.00 98.19 143 GLN A CA 1
ATOM 1186 C C . GLN A 1 143 ? 43.142 10.687 -57.456 1.00 98.19 143 GLN A C 1
ATOM 1188 O O . GLN A 1 143 ? 44.043 10.826 -58.282 1.00 98.19 143 GLN A O 1
ATOM 1193 N N . ALA A 1 144 ? 42.081 9.923 -57.727 1.00 98.31 144 ALA A N 1
ATOM 1194 C CA . ALA A 1 144 ? 41.837 9.376 -59.060 1.00 98.31 144 ALA A CA 1
ATOM 1195 C C . ALA A 1 144 ? 41.463 10.485 -60.057 1.00 98.31 144 ALA A C 1
ATOM 1197 O O . ALA A 1 144 ? 41.958 10.472 -61.182 1.00 98.31 144 ALA A O 1
ATOM 1198 N N . ILE A 1 145 ? 40.658 11.465 -59.632 1.00 97.94 145 ILE A N 1
ATOM 1199 C CA . ILE A 1 145 ? 40.329 12.658 -60.423 1.00 97.94 145 ILE A CA 1
ATOM 1200 C C . ILE A 1 145 ? 41.595 13.463 -60.735 1.00 97.94 145 ILE A C 1
ATOM 1202 O O . ILE A 1 145 ? 41.832 13.774 -61.897 1.00 97.94 145 ILE A O 1
ATOM 1206 N N . GLU A 1 146 ? 42.442 13.743 -59.741 1.00 97.94 146 GLU A N 1
ATOM 1207 C CA . GLU A 1 146 ? 43.705 14.473 -59.933 1.00 97.94 146 GLU A CA 1
ATOM 1208 C C . GLU A 1 146 ? 44.635 13.765 -60.925 1.00 97.94 146 GLU A C 1
ATOM 1210 O O . GLU A 1 146 ? 45.198 14.402 -61.815 1.00 97.94 146 GLU A O 1
ATOM 1215 N N . ARG A 1 147 ? 44.767 12.434 -60.819 1.00 97.94 147 ARG A N 1
ATOM 1216 C CA . ARG A 1 147 ? 45.555 11.644 -61.779 1.00 97.94 147 ARG A CA 1
ATOM 1217 C C . ARG A 1 147 ? 44.968 11.699 -63.187 1.00 97.94 147 ARG A C 1
ATOM 1219 O O . ARG A 1 147 ? 45.735 11.814 -64.134 1.00 97.94 147 ARG A O 1
ATOM 1226 N N . ASN A 1 148 ? 43.645 11.628 -63.334 1.00 97.31 148 ASN A N 1
ATOM 1227 C CA . ASN A 1 148 ? 43.003 11.750 -64.645 1.00 97.31 148 ASN A CA 1
ATOM 1228 C C . ASN A 1 148 ? 43.223 13.139 -65.252 1.00 97.31 148 ASN A C 1
ATOM 1230 O O . ASN A 1 148 ? 43.624 13.215 -66.404 1.00 97.31 148 ASN A O 1
ATOM 1234 N N . ALA A 1 149 ? 43.064 14.214 -64.476 1.00 98.06 149 ALA A N 1
ATOM 1235 C CA . ALA A 1 149 ? 43.322 15.575 -64.948 1.00 98.06 149 ALA A CA 1
ATOM 1236 C C . ALA A 1 149 ? 44.789 15.772 -65.381 1.00 98.06 149 ALA A C 1
ATOM 1238 O O . ALA A 1 149 ? 45.068 16.419 -66.388 1.00 98.06 149 ALA A O 1
ATOM 1239 N N . PHE A 1 150 ? 45.737 15.175 -64.648 1.00 97.62 150 PHE A N 1
ATOM 1240 C CA . PHE A 1 150 ? 47.146 15.179 -65.039 1.00 97.62 150 PHE A CA 1
ATOM 1241 C C . PHE A 1 150 ? 47.369 14.435 -66.366 1.00 97.62 150 PHE A C 1
ATOM 1243 O O . PHE A 1 150 ? 47.997 14.976 -67.273 1.00 97.62 150 PHE A O 1
ATOM 1250 N N . LEU A 1 151 ? 46.800 13.236 -66.518 1.00 97.50 151 LEU A N 1
ATOM 1251 C CA . LEU A 1 151 ? 46.894 12.465 -67.762 1.00 97.50 151 LEU A CA 1
ATOM 1252 C C . LEU A 1 151 ? 46.229 13.179 -68.950 1.00 97.50 151 LEU A C 1
ATOM 1254 O O . LEU A 1 151 ? 46.763 13.128 -70.054 1.00 97.50 151 LEU A O 1
ATOM 1258 N N . GLU A 1 152 ? 45.099 13.857 -68.741 1.00 97.06 152 GLU A N 1
ATOM 1259 C CA . GLU A 1 152 ? 44.457 14.699 -69.759 1.00 97.06 152 GLU A CA 1
ATOM 1260 C C . GLU A 1 152 ? 45.410 15.806 -70.231 1.00 97.06 152 GLU A C 1
ATOM 1262 O O . GLU A 1 152 ? 45.614 15.959 -71.432 1.00 97.06 152 GLU A O 1
ATOM 1267 N N . SER A 1 153 ? 46.101 16.487 -69.309 1.00 96.88 153 SER A N 1
ATOM 1268 C CA . SER A 1 153 ? 47.088 17.511 -69.681 1.00 96.88 153 SER A CA 1
ATOM 1269 C C . SER A 1 153 ? 48.298 16.951 -70.445 1.00 96.88 153 SER A C 1
ATOM 1271 O O . SER A 1 153 ? 48.747 17.564 -71.412 1.00 96.88 153 SER A O 1
ATOM 1273 N N . GLU A 1 154 ? 48.798 15.761 -70.086 1.00 97.25 154 GLU A N 1
ATOM 1274 C CA . GLU A 1 154 ? 49.876 15.098 -70.837 1.00 97.25 154 GLU A CA 1
ATOM 1275 C C . GLU A 1 154 ? 49.423 14.700 -72.254 1.00 97.25 154 GLU A C 1
ATOM 1277 O O . GLU A 1 154 ? 50.211 14.748 -73.206 1.00 97.25 154 GLU A O 1
ATOM 1282 N N . LEU A 1 155 ? 48.156 14.301 -72.416 1.00 97.50 155 LEU A N 1
ATOM 1283 C CA . LEU A 1 155 ? 47.571 14.015 -73.726 1.00 97.50 155 LEU A CA 1
ATOM 1284 C C . LEU A 1 155 ? 47.442 15.287 -74.573 1.00 97.50 155 LEU A C 1
ATOM 1286 O O . LEU A 1 155 ? 47.813 15.247 -75.750 1.00 97.50 155 LEU A O 1
ATOM 1290 N N . ASP A 1 156 ? 47.014 16.403 -73.981 1.00 97.06 156 ASP A N 1
ATOM 1291 C CA . ASP A 1 156 ? 46.942 17.707 -74.650 1.00 97.06 156 ASP A CA 1
ATOM 1292 C C . ASP A 1 156 ? 48.338 18.191 -75.090 1.00 97.06 156 ASP A C 1
ATOM 1294 O O . ASP A 1 156 ? 48.544 18.599 -76.238 1.00 97.06 156 ASP A O 1
ATOM 1298 N N . GLU A 1 157 ? 49.353 18.093 -74.224 1.00 96.75 157 GLU A N 1
ATOM 1299 C CA . GLU A 1 157 ? 50.746 18.415 -74.572 1.00 96.75 157 GLU A CA 1
ATOM 1300 C C . GLU A 1 157 ? 51.256 17.543 -75.727 1.00 96.75 157 GLU A C 1
ATOM 1302 O O . GLU A 1 157 ? 51.869 18.031 -76.684 1.00 96.75 157 GLU A O 1
ATOM 1307 N N . LYS A 1 158 ? 50.956 16.243 -75.692 1.00 97.31 158 LYS A N 1
ATOM 1308 C CA . LYS A 1 158 ? 51.297 15.327 -76.782 1.00 97.31 158 LYS A CA 1
ATOM 1309 C C . LYS A 1 158 ? 50.604 15.717 -78.090 1.00 97.31 158 LYS A C 1
ATOM 1311 O O . LYS A 1 158 ? 51.237 15.645 -79.148 1.00 97.31 158 LYS A O 1
ATOM 1316 N N . GLU A 1 159 ? 49.335 16.120 -78.047 1.00 97.06 159 GLU A N 1
ATOM 1317 C CA . GLU A 1 159 ? 48.597 16.586 -79.223 1.00 97.06 159 GLU A CA 1
ATOM 1318 C C . GLU A 1 159 ? 49.209 17.871 -79.796 1.00 97.06 159 GLU A C 1
ATOM 1320 O O . GLU A 1 159 ? 49.507 17.929 -80.992 1.00 97.06 159 GLU A O 1
ATOM 1325 N N . THR A 1 160 ? 49.495 18.870 -78.957 1.00 96.88 160 THR A N 1
ATOM 1326 C CA . THR A 1 160 ? 50.115 20.129 -79.409 1.00 96.88 160 THR A CA 1
ATOM 1327 C C . THR A 1 160 ? 51.489 19.913 -80.050 1.00 96.88 160 THR A C 1
ATOM 1329 O O . THR A 1 160 ? 51.768 20.466 -81.120 1.00 96.88 160 THR A O 1
ATOM 1332 N N . LEU A 1 161 ? 52.337 19.058 -79.466 1.00 95.88 161 LEU A N 1
ATOM 1333 C CA . LEU A 1 161 ? 53.620 18.672 -80.057 1.00 95.88 161 LEU A CA 1
ATOM 1334 C C . LEU A 1 161 ? 53.432 17.921 -81.375 1.00 95.88 161 LEU A C 1
ATOM 1336 O O . LEU A 1 161 ? 54.171 18.169 -82.327 1.00 95.88 161 LEU A O 1
ATOM 1340 N N . SER A 1 162 ? 52.439 17.033 -81.460 1.00 96.25 162 SER A N 1
ATOM 1341 C CA . SER A 1 162 ? 52.100 16.328 -82.700 1.00 96.25 162 SER A CA 1
ATOM 1342 C C . SER A 1 162 ? 51.743 17.310 -83.821 1.00 96.25 162 SER A C 1
ATOM 1344 O O . SER A 1 162 ? 52.292 17.218 -84.924 1.00 96.25 162 SER A O 1
ATOM 1346 N N . VAL A 1 163 ? 50.903 18.308 -83.525 1.00 96.12 163 VAL A N 1
ATOM 1347 C CA . VAL A 1 163 ? 50.543 19.384 -84.462 1.00 96.12 163 VAL A CA 1
ATOM 1348 C C . VAL A 1 163 ? 51.777 20.195 -84.867 1.00 96.12 163 VAL A C 1
ATOM 1350 O O . VAL A 1 163 ? 51.979 20.455 -86.054 1.00 96.12 163 VAL A O 1
ATOM 1353 N N . MET A 1 164 ? 52.646 20.556 -83.918 1.00 94.81 164 MET A N 1
ATOM 1354 C CA . MET A 1 164 ? 53.876 21.303 -84.202 1.00 94.81 164 MET A CA 1
ATOM 1355 C C . MET A 1 164 ? 54.845 20.507 -85.084 1.00 94.81 164 MET A C 1
ATOM 1357 O O . MET A 1 164 ? 55.382 21.043 -86.052 1.00 94.81 164 MET A O 1
ATOM 1361 N N . VAL A 1 165 ? 55.041 19.218 -84.799 1.00 95.00 165 VAL A N 1
ATOM 1362 C CA . VAL A 1 165 ? 55.847 18.313 -85.629 1.00 95.00 165 VAL A CA 1
ATOM 1363 C C . VAL A 1 165 ? 55.266 18.220 -87.033 1.00 95.00 165 VAL A C 1
ATOM 1365 O O . VAL A 1 165 ? 56.021 18.233 -88.005 1.00 95.00 165 VAL A O 1
ATOM 1368 N N . GLN A 1 166 ? 53.942 18.132 -87.161 1.00 94.44 166 GLN A N 1
ATOM 1369 C CA . GLN A 1 166 ? 53.292 18.092 -88.463 1.00 94.44 166 GLN A CA 1
ATOM 1370 C C . GLN A 1 166 ? 53.521 19.393 -89.243 1.00 94.44 166 GLN A C 1
ATOM 1372 O O . GLN A 1 166 ? 53.947 19.342 -90.395 1.00 94.44 166 GLN A O 1
ATOM 1377 N N . ARG A 1 167 ? 53.364 20.547 -88.593 1.00 95.06 167 ARG A N 1
ATOM 1378 C CA . ARG A 1 167 ? 53.659 21.855 -89.185 1.00 95.06 167 ARG A CA 1
ATOM 1379 C C . ARG A 1 167 ? 55.121 21.982 -89.622 1.00 95.06 167 ARG A C 1
ATOM 1381 O O . ARG A 1 167 ? 55.376 22.331 -90.767 1.00 95.06 167 ARG A O 1
ATOM 1388 N N . LEU A 1 168 ? 56.079 21.632 -88.761 1.00 93.50 168 LEU A N 1
ATOM 1389 C CA . LEU A 1 168 ? 57.511 21.658 -89.092 1.00 93.50 168 LEU A CA 1
ATOM 1390 C C . LEU A 1 168 ? 57.862 20.702 -90.237 1.00 93.50 168 LEU A C 1
ATOM 1392 O O . LEU A 1 168 ? 58.746 21.000 -91.042 1.00 93.50 168 LEU A O 1
ATOM 1396 N N . LYS A 1 169 ? 57.193 19.545 -90.331 1.00 94.19 169 LYS A N 1
ATOM 1397 C CA . LYS A 1 169 ? 57.332 18.643 -91.482 1.00 94.19 169 LYS A CA 1
ATOM 1398 C C . LYS A 1 169 ? 56.852 19.311 -92.762 1.00 94.19 169 LYS A C 1
ATOM 1400 O O . LYS A 1 169 ? 57.508 19.143 -93.786 1.00 94.19 169 LYS A O 1
ATOM 1405 N N . ASP A 1 170 ? 55.736 20.028 -92.719 1.00 95.19 170 ASP A N 1
ATOM 1406 C CA . ASP A 1 170 ? 55.189 20.707 -93.890 1.00 95.19 170 ASP A CA 1
ATOM 1407 C C . ASP A 1 170 ? 56.053 21.913 -94.295 1.00 95.19 170 ASP A C 1
ATOM 1409 O O . ASP A 1 170 ? 56.441 21.993 -95.458 1.00 95.19 170 ASP A O 1
ATOM 1413 N N . GLU A 1 171 ? 56.522 22.727 -93.344 1.00 92.81 171 GLU A N 1
ATOM 1414 C CA . GLU A 1 171 ? 57.523 23.786 -93.578 1.00 92.81 171 GLU A CA 1
ATOM 1415 C C . GLU A 1 171 ? 58.844 23.206 -94.126 1.00 92.81 171 GLU A C 1
ATOM 1417 O O . GLU A 1 171 ? 59.431 23.734 -95.066 1.00 92.81 171 GLU A O 1
ATOM 1422 N N . SER A 1 172 ? 59.308 22.060 -93.612 1.00 91.31 172 SER A N 1
ATOM 1423 C CA . SER A 1 172 ? 60.500 21.376 -94.141 1.00 91.31 172 SER A CA 1
ATOM 1424 C C . SER A 1 172 ? 60.297 20.865 -95.569 1.00 91.31 172 SER A C 1
ATOM 1426 O O . SER A 1 172 ? 61.248 20.835 -96.352 1.00 91.31 172 SER A O 1
ATOM 1428 N N . LYS A 1 173 ? 59.083 20.425 -95.924 1.00 92.44 173 LYS A N 1
ATOM 1429 C CA . LYS A 1 173 ? 58.753 20.057 -97.308 1.00 92.44 173 LYS A CA 1
ATOM 1430 C C . LYS A 1 173 ? 58.729 21.298 -98.198 1.00 92.44 173 LYS A C 1
ATOM 1432 O O . LYS A 1 173 ? 59.309 21.242 -99.277 1.00 92.44 173 LYS A O 1
ATOM 1437 N N . GLU A 1 174 ? 58.117 22.389 -97.748 1.00 91.06 174 GLU A N 1
ATOM 1438 C CA . GLU A 1 174 ? 58.054 23.664 -98.469 1.00 91.06 174 GLU A CA 1
ATOM 1439 C C . GLU A 1 174 ? 59.456 24.235 -98.714 1.00 91.06 174 GLU A C 1
ATOM 1441 O O . GLU A 1 174 ? 59.829 24.470 -99.857 1.00 91.06 174 GLU A O 1
ATOM 1446 N N . LEU A 1 175 ? 60.306 24.316 -97.688 1.00 87.62 175 LEU A N 1
ATOM 1447 C CA . LEU A 1 175 ? 61.698 24.759 -97.827 1.00 87.62 175 LEU A CA 1
ATOM 1448 C C . LEU A 1 175 ? 62.521 23.856 -98.756 1.00 87.62 175 LEU A C 1
ATOM 1450 O O . LEU A 1 175 ? 63.372 24.343 -99.499 1.00 87.62 175 LEU A O 1
ATOM 1454 N N . ARG A 1 176 ? 62.291 22.534 -98.749 1.00 86.19 176 ARG A N 1
ATOM 1455 C CA . ARG A 1 176 ? 62.919 21.628 -99.730 1.00 86.19 176 ARG A CA 1
ATOM 1456 C C . ARG A 1 176 ? 62.460 21.945 -101.150 1.00 86.19 176 ARG A C 1
ATOM 1458 O O . ARG A 1 176 ? 63.296 21.940 -102.051 1.00 86.19 176 ARG A O 1
ATOM 1465 N N . GLN A 1 177 ? 61.176 22.244 -101.346 1.00 87.06 177 GLN A N 1
ATOM 1466 C CA . GLN A 1 177 ? 60.653 22.690 -102.638 1.00 87.06 177 GLN A CA 1
ATOM 1467 C C . GLN A 1 177 ? 61.260 24.045 -103.039 1.00 87.06 177 GLN A C 1
ATOM 1469 O O . GLN A 1 177 ? 61.732 24.181 -104.165 1.00 87.06 177 GLN A O 1
ATOM 1474 N N . GLU A 1 178 ? 61.364 25.015 -102.127 1.00 83.56 178 GLU A N 1
ATOM 1475 C CA . GLU A 1 178 ? 62.018 26.305 -102.384 1.00 83.56 178 GLU A CA 1
ATOM 1476 C C . GLU A 1 178 ? 63.506 26.160 -102.727 1.00 83.56 178 GLU A C 1
ATOM 1478 O O . GLU A 1 178 ? 63.998 26.831 -103.635 1.00 83.56 178 GLU A O 1
ATOM 1483 N N . LEU A 1 179 ? 64.246 25.288 -102.032 1.00 76.88 179 LEU A N 1
ATOM 1484 C CA . LEU A 1 179 ? 65.642 24.981 -102.353 1.00 76.88 179 LEU A CA 1
ATOM 1485 C C . LEU A 1 179 ? 65.769 24.299 -103.713 1.00 76.88 179 LEU A C 1
ATOM 1487 O O . LEU A 1 179 ? 66.691 24.622 -104.458 1.00 76.88 179 LEU A O 1
ATOM 1491 N N . GLN A 1 180 ? 64.844 23.407 -104.066 1.00 74.75 180 GLN A N 1
ATOM 1492 C CA . GLN A 1 180 ? 64.801 22.789 -105.388 1.00 74.75 180 GLN A CA 1
ATOM 1493 C C . GLN A 1 180 ? 64.566 23.851 -106.475 1.00 74.75 180 GLN A C 1
ATOM 1495 O O . GLN A 1 180 ? 65.322 23.908 -107.444 1.00 74.75 180 GLN A O 1
ATOM 1500 N N . VAL A 1 181 ? 63.630 24.779 -106.268 1.00 74.75 181 VAL A N 1
ATOM 1501 C CA . VAL A 1 181 ? 63.390 25.921 -107.167 1.00 74.75 181 VAL A CA 1
ATOM 1502 C C . VAL A 1 181 ? 64.603 26.857 -107.231 1.00 74.75 181 VAL A C 1
ATOM 1504 O O . VAL A 1 181 ? 65.018 27.245 -108.319 1.00 74.75 181 VAL A O 1
ATOM 1507 N N . ARG A 1 182 ? 65.238 27.188 -106.099 1.00 65.81 182 ARG A N 1
ATOM 1508 C CA . ARG A 1 182 ? 66.464 28.006 -106.053 1.00 65.81 182 ARG A CA 1
ATOM 1509 C C . ARG A 1 182 ? 67.676 27.307 -106.654 1.00 65.81 182 ARG A C 1
ATOM 1511 O O . ARG A 1 182 ? 68.538 28.005 -107.166 1.00 65.81 182 ARG A O 1
ATOM 1518 N N . SER A 1 183 ? 67.771 25.981 -106.606 1.00 57.91 183 SER A N 1
ATOM 1519 C CA . SER A 1 183 ? 68.814 25.227 -107.312 1.00 57.91 183 SER A CA 1
ATOM 1520 C C . SER A 1 183 ? 68.609 25.301 -108.827 1.00 57.91 183 SER A C 1
ATOM 1522 O O . SER A 1 183 ? 69.561 25.581 -109.545 1.00 57.91 183 SER A O 1
ATOM 1524 N N . HIS A 1 184 ? 67.355 25.226 -109.286 1.00 56.34 184 HIS A N 1
ATOM 1525 C CA . HIS A 1 184 ? 66.973 25.460 -110.680 1.00 56.34 184 HIS A CA 1
ATOM 1526 C C . HIS A 1 184 ? 67.207 26.919 -111.118 1.00 56.34 184 HIS A C 1
ATOM 1528 O O . HIS A 1 184 ? 67.579 27.182 -112.254 1.00 56.34 184 HIS A O 1
ATOM 1534 N N . ASN A 1 185 ? 67.043 27.881 -110.203 1.00 51.56 185 ASN A N 1
ATOM 1535 C CA . ASN A 1 185 ? 67.268 29.306 -110.469 1.00 51.56 185 ASN A CA 1
ATOM 1536 C C . ASN A 1 185 ? 68.746 29.735 -110.283 1.00 51.56 185 ASN A C 1
ATOM 1538 O O . ASN A 1 185 ? 69.176 30.741 -110.841 1.00 51.56 185 ASN A O 1
ATOM 1542 N N . ARG A 1 186 ? 69.561 28.978 -109.528 1.00 43.19 186 ARG A N 1
ATOM 1543 C CA . ARG A 1 186 ? 71.022 29.181 -109.392 1.00 43.19 186 ARG A CA 1
ATOM 1544 C C . ARG A 1 186 ? 71.808 28.711 -110.610 1.00 43.19 186 ARG A C 1
ATOM 1546 O O . ARG A 1 186 ? 72.939 29.154 -110.773 1.00 43.19 186 ARG A O 1
ATOM 1553 N N . GLU A 1 187 ? 71.217 27.900 -111.482 1.00 44.06 187 GLU A N 1
ATOM 1554 C CA . GLU A 1 187 ? 71.761 27.668 -112.824 1.00 44.06 187 GLU A CA 1
ATOM 1555 C C . GLU A 1 187 ? 71.565 28.885 -113.759 1.00 44.06 187 GLU A C 1
ATOM 1557 O O . GLU A 1 187 ? 72.137 28.899 -114.845 1.00 44.06 187 GLU A O 1
ATOM 1562 N N . ALA A 1 188 ? 70.848 29.944 -113.336 1.00 42.53 188 ALA A N 1
ATOM 1563 C CA . ALA A 1 188 ? 70.573 31.118 -114.171 1.00 42.53 188 ALA A CA 1
ATOM 1564 C C . ALA A 1 188 ? 71.347 32.412 -113.833 1.00 42.53 188 ALA A C 1
ATOM 1566 O O . ALA A 1 188 ? 71.481 33.228 -114.734 1.00 42.53 188 ALA A O 1
ATOM 1567 N N . PHE A 1 189 ? 71.906 32.646 -112.635 1.00 32.31 189 PHE A N 1
ATOM 1568 C CA . PHE A 1 189 ? 72.735 33.850 -112.389 1.00 32.31 189 PHE A CA 1
ATOM 1569 C C . PHE A 1 189 ? 73.779 33.661 -111.273 1.00 32.31 189 PHE A C 1
ATOM 1571 O O . PHE A 1 189 ? 73.460 33.270 -110.150 1.00 32.31 189 PHE A O 1
ATOM 1578 N N . SER A 1 190 ? 75.041 33.975 -111.594 1.00 29.80 190 SER A N 1
ATOM 1579 C CA . SER A 1 190 ? 76.214 33.857 -110.717 1.00 29.80 190 SER A CA 1
ATOM 1580 C C . SER A 1 190 ? 76.543 35.134 -109.922 1.00 29.80 190 SER A C 1
ATOM 1582 O O . SER A 1 190 ? 76.475 36.226 -110.480 1.00 29.80 190 SER A O 1
ATOM 1584 N N . ASN A 1 191 ? 77.109 34.919 -108.725 1.00 31.89 191 ASN A N 1
ATOM 1585 C CA . ASN A 1 191 ? 78.151 35.693 -108.013 1.00 31.89 191 ASN A CA 1
ATOM 1586 C C . ASN A 1 191 ? 77.833 36.992 -107.225 1.00 31.89 191 ASN A C 1
ATOM 1588 O O . ASN A 1 191 ? 77.254 37.941 -107.736 1.00 31.89 191 ASN A O 1
ATOM 1592 N N . GLY A 1 192 ? 78.404 37.039 -106.001 1.00 30.28 192 GLY A N 1
ATOM 1593 C CA . GLY A 1 192 ? 78.692 38.221 -105.153 1.00 30.28 192 GLY A CA 1
ATOM 1594 C C . GLY A 1 192 ? 78.277 38.013 -103.675 1.00 30.28 192 GLY A C 1
ATOM 1595 O O . GLY A 1 192 ? 77.087 38.022 -103.404 1.00 30.28 192 GLY A O 1
ATOM 1596 N N . ILE A 1 193 ? 79.106 37.542 -102.723 1.00 35.69 193 ILE A N 1
ATOM 1597 C CA . ILE A 1 193 ? 80.232 38.140 -101.944 1.00 35.69 193 ILE A CA 1
ATOM 1598 C C . ILE A 1 193 ? 79.827 39.135 -100.811 1.00 35.69 193 ILE A C 1
ATOM 1600 O O . ILE A 1 193 ? 79.403 40.242 -101.106 1.00 35.69 193 ILE A O 1
ATOM 1604 N N . LEU A 1 194 ? 80.127 38.706 -99.554 1.00 37.88 194 LEU A N 1
ATOM 1605 C CA . LEU A 1 194 ? 80.486 39.413 -98.278 1.00 37.88 194 LEU A CA 1
ATOM 1606 C C . LEU A 1 194 ? 79.411 40.314 -97.592 1.00 37.88 194 LEU A C 1
ATOM 1608 O O . LEU A 1 194 ? 78.617 40.924 -98.283 1.00 37.88 194 LEU A O 1
ATOM 1612 N N . SER A 1 195 ? 79.262 40.468 -96.257 1.00 32.53 195 SER A N 1
ATOM 1613 C CA . SER A 1 195 ? 80.177 40.404 -95.089 1.00 32.53 195 SER A CA 1
ATOM 1614 C C . SER A 1 195 ? 79.446 40.454 -93.705 1.00 32.53 195 SER A C 1
ATOM 1616 O O . SER A 1 195 ? 78.401 41.084 -93.593 1.00 32.53 195 SER A O 1
ATOM 1618 N N . SER A 1 196 ? 80.100 39.887 -92.665 1.00 30.94 196 SER A N 1
ATOM 1619 C CA . SER A 1 196 ? 80.250 40.312 -91.232 1.00 30.94 196 SER A CA 1
ATOM 1620 C C . SER A 1 196 ? 79.096 40.362 -90.184 1.00 30.94 196 SER A C 1
ATOM 1622 O O . SER A 1 196 ? 78.345 41.327 -90.158 1.00 30.94 196 SER A O 1
ATOM 1624 N N . SER A 1 197 ? 79.103 39.381 -89.245 1.00 33.09 197 SER A N 1
ATOM 1625 C CA . SER A 1 197 ? 79.400 39.435 -87.769 1.00 33.09 197 SER A CA 1
ATOM 1626 C C . SER A 1 197 ? 78.706 40.437 -86.789 1.00 33.09 197 SER A C 1
ATOM 1628 O O . SER A 1 197 ? 78.357 41.527 -87.218 1.00 33.09 197 SER A O 1
ATOM 1630 N N . PRO A 1 198 ? 78.787 40.264 -85.433 1.00 52.88 198 PRO A N 1
ATOM 1631 C CA . PRO A 1 198 ? 78.396 39.154 -84.522 1.00 52.88 198 PRO A CA 1
ATOM 1632 C C . PRO A 1 198 ? 77.633 39.672 -83.240 1.00 52.88 198 PRO A C 1
ATOM 1634 O O . PRO A 1 198 ? 77.191 40.813 -83.240 1.00 52.88 198 PRO A O 1
ATOM 1637 N N . ILE A 1 199 ? 77.586 38.881 -82.136 1.00 39.91 199 ILE A N 1
ATOM 1638 C CA . ILE A 1 199 ? 77.548 39.268 -80.677 1.00 39.91 199 ILE A CA 1
ATOM 1639 C C . ILE A 1 199 ? 76.299 38.801 -79.871 1.00 39.91 199 ILE A C 1
ATOM 1641 O O . ILE A 1 199 ? 75.208 39.328 -80.034 1.00 39.91 199 ILE A O 1
ATOM 1645 N N . THR A 1 200 ? 76.414 37.641 -79.191 1.00 35.69 200 THR A N 1
ATOM 1646 C CA . THR A 1 200 ? 76.465 37.353 -77.717 1.00 35.69 200 THR A CA 1
ATOM 1647 C C . THR A 1 200 ? 75.116 37.352 -76.978 1.00 35.69 200 THR A C 1
ATOM 1649 O O . THR A 1 200 ? 74.368 38.308 -77.088 1.00 35.69 200 THR A O 1
ATOM 1652 N N . ASP A 1 201 ? 74.662 36.295 -76.300 1.00 30.19 201 ASP A N 1
ATOM 1653 C CA . ASP A 1 201 ? 75.165 35.538 -75.127 1.00 30.19 201 ASP A CA 1
ATOM 1654 C C . ASP A 1 201 ? 74.427 35.936 -73.821 1.00 30.19 201 ASP A C 1
ATOM 1656 O O . ASP A 1 201 ? 74.434 37.087 -73.403 1.00 30.19 201 ASP A O 1
ATOM 1660 N N . ARG A 1 202 ? 73.831 34.909 -73.196 1.00 35.41 202 ARG A N 1
ATOM 1661 C CA . ARG A 1 202 ? 73.647 34.661 -71.748 1.00 35.41 202 ARG A CA 1
ATOM 1662 C C . ARG A 1 202 ? 72.748 35.537 -70.840 1.00 35.41 202 ARG A C 1
ATOM 1664 O O . ARG A 1 202 ? 73.085 36.641 -70.448 1.00 35.41 202 ARG A O 1
ATOM 1671 N N . CYS A 1 203 ? 71.678 34.873 -70.376 1.00 36.94 203 CYS A N 1
ATOM 1672 C CA . CYS A 1 203 ? 71.276 34.577 -68.980 1.00 36.94 203 CYS A CA 1
ATOM 1673 C C . CYS A 1 203 ? 71.465 35.643 -67.877 1.00 36.94 203 CYS A C 1
ATOM 1675 O O . CYS A 1 203 ? 72.593 36.028 -67.591 1.00 36.94 203 CYS A O 1
ATOM 1677 N N . LEU A 1 204 ? 70.389 35.942 -67.130 1.00 32.44 204 LEU A N 1
ATOM 1678 C CA . LEU A 1 204 ? 70.227 35.634 -65.691 1.00 32.44 204 LEU A CA 1
ATOM 1679 C C . LEU A 1 204 ? 68.874 36.167 -65.156 1.00 32.44 204 LEU A C 1
ATOM 1681 O O . LEU A 1 204 ? 68.448 37.281 -65.435 1.00 32.44 204 LEU A O 1
ATOM 1685 N N . THR A 1 205 ? 68.208 35.311 -64.384 1.00 38.59 205 THR A N 1
ATOM 1686 C CA . THR A 1 205 ? 67.037 35.510 -63.497 1.00 38.59 205 THR A CA 1
ATOM 1687 C C . THR A 1 205 ? 67.318 36.496 -62.333 1.00 38.59 205 THR A C 1
ATOM 1689 O O . THR A 1 205 ? 68.486 36.847 -62.173 1.00 38.59 205 THR A O 1
ATOM 1692 N N . PRO A 1 206 ? 66.427 36.737 -61.331 1.00 46.44 206 PRO A N 1
ATOM 1693 C CA . PRO A 1 206 ? 64.949 36.766 -61.242 1.00 46.44 206 PRO A CA 1
ATOM 1694 C C . PRO A 1 206 ? 64.401 37.999 -60.445 1.00 46.44 206 PRO A C 1
ATOM 1696 O O . PRO A 1 206 ? 65.160 38.812 -59.926 1.00 46.44 206 PRO A O 1
ATOM 1699 N N . LYS A 1 207 ? 63.074 37.991 -60.191 1.00 31.05 207 LYS A N 1
ATOM 1700 C CA . LYS A 1 207 ? 62.322 38.649 -59.084 1.00 31.05 207 LYS A CA 1
ATOM 1701 C C . LYS A 1 207 ? 61.760 40.037 -59.432 1.00 31.05 207 LYS A C 1
ATOM 1703 O O . LYS A 1 207 ? 62.480 40.975 -59.724 1.00 31.05 207 LYS A O 1
ATOM 1708 N N . SER A 1 208 ? 60.447 40.238 -59.382 1.00 31.30 208 SER A N 1
ATOM 1709 C CA . SER A 1 208 ? 59.717 40.393 -58.119 1.00 31.30 208 SER A CA 1
ATOM 1710 C C . SER A 1 208 ? 58.203 40.411 -58.376 1.00 31.30 208 SER A C 1
ATOM 1712 O O . SER A 1 208 ? 57.733 40.962 -59.366 1.00 31.30 208 SER A O 1
ATOM 1714 N N . ARG A 1 209 ? 57.457 39.756 -57.482 1.00 32.72 209 ARG A N 1
ATOM 1715 C CA . ARG A 1 209 ? 55.994 39.675 -57.466 1.00 32.72 209 ARG A CA 1
ATOM 1716 C C . ARG A 1 209 ? 55.477 40.738 -56.497 1.00 32.72 209 ARG A C 1
ATOM 1718 O O . ARG A 1 209 ? 55.975 40.838 -55.376 1.00 32.72 209 ARG A O 1
ATOM 1725 N N . SER A 1 210 ? 54.526 41.521 -56.971 1.00 32.78 210 SER A N 1
ATOM 1726 C CA . SER A 1 210 ? 53.842 42.616 -56.292 1.00 32.78 210 SER A CA 1
ATOM 1727 C C . SER A 1 210 ? 52.702 42.101 -55.403 1.00 32.78 210 SER A C 1
ATOM 1729 O O . SER A 1 210 ? 52.042 41.148 -55.805 1.00 32.78 210 SER A O 1
ATOM 1731 N N . ILE A 1 211 ? 52.511 42.777 -54.255 1.00 37.69 211 ILE A N 1
ATOM 1732 C CA . ILE A 1 211 ? 51.263 43.426 -53.770 1.00 37.69 211 ILE A CA 1
ATOM 1733 C C . ILE A 1 211 ? 50.014 42.526 -53.642 1.00 37.69 211 ILE A C 1
ATOM 1735 O O . ILE A 1 211 ? 49.647 41.856 -54.594 1.00 37.69 211 ILE A O 1
ATOM 1739 N N . GLU A 1 212 ? 49.200 42.511 -52.586 1.00 31.19 212 GLU A N 1
ATOM 1740 C CA . GLU A 1 212 ? 49.084 43.110 -51.242 1.00 31.19 212 GLU A CA 1
ATOM 1741 C C . GLU A 1 212 ? 47.846 42.425 -50.597 1.00 31.19 212 GLU A C 1
ATOM 1743 O O . GLU A 1 212 ? 47.078 41.767 -51.301 1.00 31.19 212 GLU A O 1
ATOM 1748 N N . SER A 1 213 ? 47.627 42.689 -49.298 1.00 34.75 213 SER A N 1
ATOM 1749 C CA . SER A 1 213 ? 46.325 42.636 -48.595 1.00 34.75 213 SER A CA 1
ATOM 1750 C C . SER A 1 213 ? 45.772 41.235 -48.266 1.00 34.75 213 SER A C 1
ATOM 1752 O O . SER A 1 213 ? 45.808 40.321 -49.069 1.00 34.75 213 SER A O 1
ATOM 1754 N N . ASP A 1 214 ? 45.179 40.952 -47.109 1.00 32.00 214 ASP A N 1
ATOM 1755 C CA . ASP A 1 214 ? 44.802 41.768 -45.963 1.00 32.00 214 ASP A CA 1
ATOM 1756 C C . ASP A 1 214 ? 44.398 40.818 -44.812 1.00 32.00 214 ASP A C 1
ATOM 1758 O O . ASP A 1 214 ? 43.896 39.723 -45.056 1.00 32.00 214 ASP A O 1
ATOM 1762 N N . LYS A 1 215 ? 44.483 41.340 -43.583 1.00 36.88 215 LYS A N 1
ATOM 1763 C CA . LYS A 1 215 ? 43.568 41.103 -42.445 1.00 36.88 215 LYS A CA 1
ATOM 1764 C C . LYS A 1 215 ? 43.698 39.876 -41.516 1.00 36.88 215 LYS A C 1
ATOM 1766 O O . LYS A 1 215 ? 43.397 38.738 -41.844 1.00 36.88 215 LYS A O 1
ATOM 1771 N N . LEU A 1 216 ? 43.898 40.283 -40.253 1.00 34.47 216 LEU A N 1
ATOM 1772 C CA . LEU A 1 216 ? 43.232 39.849 -39.016 1.00 34.47 216 LEU A CA 1
ATOM 1773 C C . LEU A 1 216 ? 43.654 38.508 -38.409 1.00 34.47 216 LEU A C 1
ATOM 1775 O O . LEU A 1 216 ? 43.029 37.467 -38.578 1.00 34.47 216 LEU A O 1
ATOM 1779 N N . ALA A 1 217 ? 44.663 38.623 -37.546 1.00 32.28 217 ALA A N 1
ATOM 1780 C CA . ALA A 1 217 ? 44.858 37.742 -36.411 1.00 32.28 217 ALA A CA 1
ATOM 1781 C C . ALA A 1 217 ? 43.646 37.828 -35.468 1.00 32.28 217 ALA A C 1
ATOM 1783 O O . ALA A 1 217 ? 43.355 38.890 -34.918 1.00 32.28 217 ALA A O 1
ATOM 1784 N N . ASN A 1 218 ? 42.977 36.697 -35.256 1.00 37.22 218 ASN A N 1
ATOM 1785 C CA . ASN A 1 218 ? 42.242 36.444 -34.028 1.00 37.22 218 ASN A CA 1
ATOM 1786 C C . ASN A 1 218 ? 42.739 35.107 -33.479 1.00 37.22 218 ASN A C 1
ATOM 1788 O O . ASN A 1 218 ? 42.515 34.040 -34.046 1.00 37.22 218 ASN A O 1
ATOM 1792 N N . GLU A 1 219 ? 43.515 35.218 -32.412 1.00 33.00 219 GLU A N 1
ATOM 1793 C CA . GLU A 1 219 ? 44.186 34.137 -31.714 1.00 33.00 219 GLU A CA 1
ATOM 1794 C C . GLU A 1 219 ? 43.150 33.393 -30.854 1.00 33.00 219 GLU A C 1
ATOM 1796 O O . GLU A 1 219 ? 42.893 33.760 -29.710 1.00 33.00 219 GLU A O 1
ATOM 1801 N N . TYR A 1 220 ? 42.529 32.348 -31.404 1.00 34.34 220 TYR A N 1
ATOM 1802 C CA . TYR A 1 220 ? 41.853 31.332 -30.598 1.00 34.34 220 TYR A CA 1
ATOM 1803 C C . TYR A 1 220 ? 42.843 30.206 -30.316 1.00 34.34 220 TYR A C 1
ATOM 1805 O O . TYR A 1 220 ? 43.143 29.371 -31.166 1.00 34.34 220 TYR A O 1
ATOM 1813 N N . LYS A 1 221 ? 43.370 30.203 -29.091 1.00 37.78 221 LYS A N 1
ATOM 1814 C CA . LYS A 1 221 ? 44.051 29.046 -28.512 1.00 37.78 221 LYS A CA 1
ATOM 1815 C C . LYS A 1 221 ? 43.003 27.982 -28.198 1.00 37.78 221 LYS A C 1
ATOM 1817 O O . LYS A 1 221 ? 42.384 28.025 -27.137 1.00 37.78 221 LYS A O 1
ATOM 1822 N N . GLU A 1 222 ? 42.824 27.017 -29.090 1.00 35.38 222 GLU A N 1
ATOM 1823 C CA . GLU A 1 222 ? 42.235 25.736 -28.710 1.00 35.38 222 GLU A CA 1
ATOM 1824 C C . GLU A 1 222 ? 43.262 24.952 -27.891 1.00 35.38 222 GLU A C 1
ATOM 1826 O O . GLU A 1 222 ? 44.327 24.561 -28.368 1.00 35.38 222 GLU A O 1
ATOM 1831 N N . SER A 1 223 ? 42.949 24.774 -26.610 1.00 43.91 223 SER A N 1
ATOM 1832 C CA . SER A 1 223 ? 43.603 23.779 -25.766 1.00 43.91 223 SER A CA 1
ATOM 1833 C C . SER A 1 223 ? 42.824 22.464 -25.869 1.00 43.91 223 SER A C 1
ATOM 1835 O O . SER A 1 223 ? 41.593 22.497 -25.872 1.00 43.91 223 SER A O 1
ATOM 1837 N N . PRO A 1 224 ? 43.495 21.304 -25.885 1.00 49.69 224 PRO A N 1
ATOM 1838 C CA . PRO A 1 224 ? 42.818 20.017 -25.899 1.00 49.69 224 PRO A CA 1
ATOM 1839 C C . PRO A 1 224 ? 42.276 19.702 -24.499 1.00 49.69 224 PRO A C 1
ATOM 1841 O O . PRO A 1 224 ? 43.048 19.432 -23.577 1.00 49.69 224 PRO A O 1
ATOM 1844 N N . ILE A 1 225 ? 40.951 19.714 -24.325 1.00 42.09 225 ILE A N 1
ATOM 1845 C CA . ILE A 1 225 ? 40.311 19.258 -23.084 1.00 42.09 225 ILE A CA 1
ATOM 1846 C C . ILE A 1 225 ? 39.867 17.808 -23.264 1.00 42.09 225 ILE A C 1
ATOM 1848 O O . ILE A 1 225 ? 38.825 17.499 -23.836 1.00 42.09 225 ILE A O 1
ATOM 1852 N N . LYS A 1 226 ? 40.702 16.916 -22.727 1.00 40.31 226 LYS A N 1
ATOM 1853 C CA . LYS A 1 226 ? 40.308 15.580 -22.282 1.00 40.31 226 LYS A CA 1
ATOM 1854 C C . LYS A 1 226 ? 39.218 15.703 -21.216 1.00 40.31 226 LYS A C 1
ATOM 1856 O O . LYS A 1 226 ? 39.275 16.597 -20.373 1.00 40.31 226 LYS A O 1
ATOM 1861 N N . GLY A 1 227 ? 38.269 14.773 -21.233 1.00 45.03 227 GLY A N 1
ATOM 1862 C CA . GLY A 1 227 ? 37.223 14.670 -20.225 1.00 45.03 227 GLY A CA 1
ATOM 1863 C C . GLY A 1 227 ? 37.764 14.612 -18.794 1.00 45.03 227 GLY A C 1
ATOM 1864 O O . GLY A 1 227 ? 38.726 13.902 -18.509 1.00 45.03 227 GLY A O 1
ATOM 1865 N N . SER A 1 228 ? 37.119 15.371 -17.911 1.00 41.38 228 SER A N 1
ATOM 1866 C CA . SER A 1 228 ? 36.944 15.083 -16.485 1.00 41.38 228 SER A CA 1
ATOM 1867 C C . SER A 1 228 ? 36.066 16.177 -15.870 1.00 41.38 228 SER A C 1
ATOM 1869 O O . SER A 1 228 ? 36.400 17.357 -15.924 1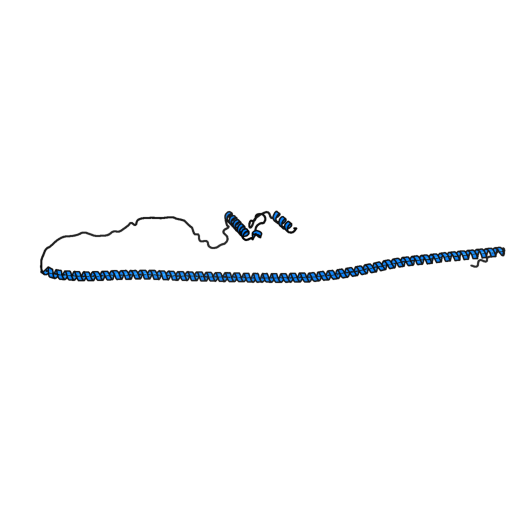.00 41.38 228 SER A O 1
ATOM 1871 N N . ASN A 1 229 ? 34.923 15.767 -15.328 1.00 50.47 229 ASN A N 1
ATOM 1872 C CA . ASN A 1 229 ? 34.262 16.303 -14.138 1.00 50.47 229 ASN A CA 1
ATOM 1873 C C . ASN A 1 229 ? 34.497 17.786 -13.772 1.00 50.47 229 ASN A C 1
ATOM 1875 O O . ASN A 1 229 ? 35.481 18.143 -13.132 1.00 50.47 229 ASN A O 1
ATOM 1879 N N . GLY A 1 230 ? 33.471 18.605 -14.030 1.00 57.91 230 GLY A N 1
ATOM 1880 C CA . GLY A 1 230 ? 33.090 19.728 -13.167 1.00 57.91 230 GLY A CA 1
ATOM 1881 C C . GLY A 1 230 ? 34.013 20.946 -13.166 1.00 57.91 230 GLY A C 1
ATOM 1882 O O . GLY A 1 230 ? 34.682 21.211 -12.172 1.00 57.91 230 GLY A O 1
ATOM 1883 N N . ILE A 1 231 ? 33.937 21.779 -14.207 1.00 56.56 231 ILE A N 1
ATOM 1884 C CA . ILE A 1 231 ? 34.374 23.177 -14.096 1.00 56.56 231 ILE A CA 1
ATOM 1885 C C . ILE A 1 231 ? 33.308 23.920 -13.269 1.00 56.56 231 ILE A C 1
ATOM 1887 O O . ILE A 1 231 ? 32.156 24.010 -13.706 1.00 56.56 231 ILE A O 1
ATOM 1891 N N . PRO A 1 232 ? 33.623 24.444 -12.071 1.00 58.41 232 PRO A N 1
ATOM 1892 C CA . PRO A 1 232 ? 32.650 25.189 -11.293 1.00 58.41 232 PRO A CA 1
ATOM 1893 C C . PRO A 1 232 ? 32.325 26.497 -12.021 1.00 58.41 232 PRO A C 1
ATOM 1895 O O . PRO A 1 232 ? 33.185 27.356 -12.196 1.00 58.41 232 PRO A O 1
ATOM 1898 N N . LEU A 1 233 ? 31.061 26.651 -12.431 1.00 70.25 233 LEU A N 1
ATOM 1899 C CA . LEU A 1 233 ? 30.540 27.911 -12.966 1.00 70.25 233 LEU A CA 1
ATOM 1900 C C . LEU A 1 233 ? 30.893 29.061 -12.019 1.00 70.25 233 LEU A C 1
ATOM 1902 O O . LEU A 1 233 ? 30.738 28.927 -10.797 1.00 70.25 233 LEU A O 1
ATOM 1906 N N . THR A 1 234 ? 31.310 30.195 -12.589 1.00 76.44 234 THR A N 1
ATOM 1907 C CA . THR A 1 234 ? 31.538 31.419 -11.819 1.00 76.44 234 THR A CA 1
ATOM 1908 C C . THR A 1 234 ? 30.265 31.777 -11.039 1.00 76.44 234 THR A C 1
ATOM 1910 O O . THR A 1 234 ? 29.155 31.512 -11.519 1.00 76.44 234 THR A O 1
ATOM 1913 N N . PRO A 1 235 ? 30.377 32.376 -9.838 1.00 72.81 235 PRO A N 1
ATOM 1914 C CA . PRO A 1 235 ? 29.210 32.703 -9.016 1.00 72.81 235 PRO A CA 1
ATOM 1915 C C . PRO A 1 235 ? 28.135 33.489 -9.783 1.00 72.81 235 PRO A C 1
ATOM 1917 O O . PRO A 1 235 ? 26.948 33.223 -9.623 1.00 72.81 235 PRO A O 1
ATOM 1920 N N . SER A 1 236 ? 28.553 34.382 -10.688 1.00 75.50 236 SER A N 1
ATOM 1921 C CA . SER A 1 236 ? 27.657 35.160 -11.552 1.00 75.50 236 SER A CA 1
ATOM 1922 C C . SER A 1 236 ? 26.920 34.294 -12.586 1.00 75.50 236 SER A C 1
ATOM 1924 O O . SER A 1 236 ? 25.695 34.361 -12.684 1.00 75.50 236 SER A O 1
ATOM 1926 N N . ALA A 1 237 ? 27.625 33.402 -13.297 1.00 78.81 237 ALA A N 1
ATOM 1927 C CA . ALA A 1 237 ? 27.005 32.506 -14.278 1.00 78.81 237 ALA A CA 1
ATOM 1928 C C . ALA A 1 237 ? 26.012 31.530 -13.624 1.00 78.81 237 ALA A C 1
ATOM 1930 O O . ALA A 1 237 ? 24.946 31.250 -14.173 1.00 78.81 237 ALA A O 1
ATOM 1931 N N . ARG A 1 238 ? 26.325 31.063 -12.410 1.00 80.50 238 ARG A N 1
ATOM 1932 C CA . ARG A 1 238 ? 25.444 30.188 -11.628 1.00 80.50 238 ARG A CA 1
ATOM 1933 C C . ARG A 1 238 ? 24.149 30.891 -11.217 1.00 80.50 238 ARG A C 1
ATOM 1935 O O . ARG A 1 238 ? 23.078 30.306 -11.344 1.00 80.50 238 ARG A O 1
ATOM 1942 N N . VAL A 1 239 ? 24.234 32.133 -10.738 1.00 79.19 239 VAL A N 1
ATOM 1943 C CA . VAL A 1 239 ? 23.054 32.907 -10.316 1.00 79.19 239 VAL A CA 1
ATOM 1944 C C . VAL A 1 239 ? 22.151 33.226 -11.509 1.00 79.19 239 VAL A C 1
ATOM 1946 O O . VAL A 1 239 ? 20.937 33.051 -11.412 1.00 79.19 239 VAL A O 1
ATOM 1949 N N . SER A 1 240 ? 22.722 33.616 -12.651 1.00 83.12 240 SER A N 1
ATOM 1950 C CA . SER A 1 240 ? 21.953 33.874 -13.875 1.00 83.12 240 SER A CA 1
ATOM 1951 C C . SER A 1 240 ? 21.242 32.622 -14.396 1.00 83.12 240 SER A C 1
ATOM 1953 O O . SER A 1 240 ? 20.062 32.691 -14.736 1.00 83.12 240 SER A O 1
ATOM 1955 N N . ALA A 1 241 ? 21.914 31.464 -14.385 1.00 82.06 241 ALA A N 1
ATOM 1956 C CA . ALA A 1 241 ? 21.305 30.196 -14.784 1.00 82.06 241 ALA A CA 1
ATOM 1957 C C . ALA A 1 241 ? 20.143 29.792 -13.859 1.00 82.06 241 ALA A C 1
ATOM 1959 O O . ALA A 1 241 ? 19.083 29.397 -14.337 1.00 82.06 241 ALA A O 1
ATOM 1960 N N . LEU A 1 242 ? 20.298 29.946 -12.538 1.00 83.62 242 LEU A N 1
ATOM 1961 C CA . LEU A 1 242 ? 19.243 29.621 -11.571 1.00 83.62 242 LEU A CA 1
ATOM 1962 C C . LEU A 1 242 ? 18.017 30.539 -11.690 1.00 83.62 242 LEU A C 1
ATOM 1964 O O . LEU A 1 242 ? 16.892 30.069 -11.519 1.00 83.62 242 LEU A O 1
ATOM 1968 N N . ASN A 1 243 ? 18.211 31.821 -12.012 1.00 79.94 243 ASN A N 1
ATOM 1969 C CA . ASN A 1 243 ? 17.099 32.743 -12.255 1.00 79.94 243 ASN A CA 1
ATOM 1970 C C . ASN A 1 243 ? 16.335 32.381 -13.537 1.00 79.94 243 ASN A C 1
ATOM 1972 O O . ASN A 1 243 ? 15.108 32.339 -13.518 1.00 79.94 243 ASN A O 1
ATOM 1976 N N . LEU A 1 244 ? 17.049 32.047 -14.618 1.00 83.62 244 LEU A N 1
ATOM 1977 C CA . LEU A 1 244 ? 16.429 31.642 -15.882 1.00 83.62 244 LEU A CA 1
ATOM 1978 C C . LEU A 1 244 ? 15.604 30.357 -15.720 1.00 83.62 244 LEU A C 1
ATOM 1980 O O . LEU A 1 244 ? 14.461 30.291 -16.165 1.00 83.62 244 LEU A O 1
ATOM 1984 N N . VAL A 1 245 ? 16.153 29.356 -15.025 1.00 83.81 245 VAL A N 1
ATOM 1985 C CA . VAL A 1 245 ? 15.430 28.114 -14.709 1.00 83.81 245 VAL A CA 1
ATOM 1986 C C . VAL A 1 245 ? 14.204 28.401 -13.836 1.00 83.81 245 VAL A C 1
ATOM 1988 O O . VAL A 1 245 ? 13.145 27.819 -14.063 1.00 83.81 245 VAL A O 1
ATOM 1991 N N . GLY A 1 246 ? 14.305 29.333 -12.883 1.00 81.50 246 GLY A N 1
ATOM 1992 C CA . GLY A 1 246 ? 13.166 29.763 -12.070 1.00 81.50 246 GLY A CA 1
ATOM 1993 C C . GLY A 1 246 ? 12.020 30.363 -12.890 1.00 81.50 246 GLY A C 1
ATOM 1994 O O . GLY A 1 246 ? 10.853 30.058 -12.642 1.00 81.50 246 GLY A O 1
ATOM 1995 N N . ASP A 1 247 ? 12.334 31.161 -13.908 1.00 82.19 247 ASP A N 1
ATOM 1996 C CA . ASP A 1 247 ? 11.324 31.762 -14.783 1.00 82.19 247 ASP A CA 1
ATOM 1997 C C . ASP A 1 247 ? 10.702 30.752 -15.757 1.00 82.19 247 ASP A C 1
ATOM 1999 O O . ASP A 1 247 ? 9.505 30.836 -16.045 1.00 82.19 247 ASP A O 1
ATOM 2003 N N . LEU A 1 248 ? 11.464 29.751 -16.210 1.00 84.81 248 LEU A N 1
ATOM 2004 C CA . LEU A 1 248 ? 10.913 28.623 -16.968 1.00 84.81 248 LEU A CA 1
ATOM 2005 C C . LEU A 1 248 ? 9.935 27.797 -16.126 1.00 84.81 248 LEU A C 1
ATOM 2007 O O . LEU A 1 248 ? 8.842 27.488 -16.595 1.00 84.81 248 LEU A O 1
ATOM 2011 N N . LEU A 1 249 ? 10.286 27.484 -14.875 1.00 82.94 249 LEU A N 1
ATOM 2012 C CA . LEU A 1 249 ? 9.406 26.723 -13.983 1.00 82.94 249 LEU A CA 1
ATOM 2013 C C . LEU A 1 249 ? 8.084 27.456 -13.707 1.00 82.94 249 LEU A C 1
ATOM 2015 O O . LEU A 1 249 ? 7.046 26.799 -13.631 1.00 82.94 249 LEU A O 1
ATOM 2019 N N . ARG A 1 250 ? 8.093 28.797 -13.648 1.00 81.06 250 ARG A N 1
ATOM 2020 C CA . ARG A 1 250 ? 6.863 29.610 -13.590 1.00 81.06 250 ARG A CA 1
ATOM 2021 C C . ARG A 1 250 ? 6.023 29.503 -14.852 1.00 81.06 250 ARG A C 1
ATOM 2023 O O . ARG A 1 250 ? 4.837 29.201 -14.786 1.00 81.06 250 ARG A O 1
ATOM 2030 N N . ARG A 1 251 ? 6.641 29.675 -16.022 1.00 80.00 251 ARG A N 1
ATOM 2031 C CA . ARG A 1 251 ? 5.922 29.628 -17.308 1.00 80.00 251 ARG A CA 1
ATOM 2032 C C . ARG A 1 251 ? 5.303 28.264 -17.616 1.00 80.00 251 ARG A C 1
ATOM 2034 O O . ARG A 1 251 ? 4.305 28.214 -18.324 1.00 80.00 251 ARG A O 1
ATOM 2041 N N . VAL A 1 252 ? 5.879 27.181 -17.093 1.00 84.88 252 VAL A N 1
ATOM 2042 C CA . VAL A 1 252 ? 5.400 25.802 -17.302 1.00 84.88 252 VAL A CA 1
ATOM 2043 C C . VAL A 1 252 ? 4.458 25.338 -16.170 1.00 84.88 252 VAL A C 1
ATOM 2045 O O . VAL A 1 252 ? 3.978 24.210 -16.186 1.00 84.88 252 VAL A O 1
ATOM 2048 N N . GLY A 1 253 ? 4.145 26.196 -15.187 1.00 74.75 253 GLY A N 1
ATOM 2049 C CA . GLY A 1 253 ? 3.206 25.873 -14.102 1.00 74.75 253 GLY A CA 1
ATOM 2050 C C . GLY A 1 253 ? 3.763 24.909 -13.045 1.00 74.75 253 GLY A C 1
ATOM 2051 O O . GLY A 1 253 ? 3.010 24.254 -12.328 1.00 74.75 253 GLY A O 1
ATOM 2052 N N . LEU A 1 254 ? 5.090 24.815 -12.924 1.00 78.81 254 LEU A N 1
ATOM 2053 C CA . LEU A 1 254 ? 5.805 23.967 -11.962 1.00 78.81 254 LEU A CA 1
ATOM 2054 C C . LEU A 1 254 ? 6.330 24.778 -10.762 1.00 78.81 254 LEU A C 1
ATOM 2056 O O . LEU A 1 254 ? 7.375 24.479 -10.185 1.00 78.81 254 LEU A O 1
ATOM 2060 N N . GLU A 1 255 ? 5.584 25.804 -10.356 1.00 79.38 255 GLU A N 1
ATOM 2061 C CA . GLU A 1 255 ? 5.972 26.765 -9.311 1.00 79.38 255 GLU A CA 1
ATOM 2062 C C . GLU A 1 255 ? 6.138 26.141 -7.924 1.00 79.38 255 GLU A C 1
ATOM 2064 O O . GLU A 1 255 ? 6.879 26.663 -7.095 1.00 79.38 255 GLU A O 1
ATOM 2069 N N . LYS A 1 256 ? 5.526 24.973 -7.694 1.00 79.62 256 LYS A N 1
ATOM 2070 C CA . LYS A 1 256 ? 5.647 24.185 -6.456 1.00 79.62 256 LYS A CA 1
ATOM 2071 C C . LYS A 1 256 ? 7.083 23.774 -6.103 1.00 79.62 256 LYS A C 1
ATOM 2073 O O . LYS A 1 256 ? 7.344 23.415 -4.961 1.00 79.62 256 LYS A O 1
ATOM 2078 N N . TYR A 1 257 ? 8.008 23.812 -7.065 1.00 78.06 257 TYR A N 1
ATOM 2079 C CA . TYR A 1 257 ? 9.429 23.514 -6.844 1.00 78.06 257 TYR A CA 1
ATOM 2080 C C . TYR A 1 257 ? 10.271 24.759 -6.527 1.00 78.06 257 TYR A C 1
ATOM 2082 O O . TYR A 1 257 ? 11.476 24.653 -6.288 1.00 78.06 257 TYR A O 1
ATOM 2090 N N . LEU A 1 258 ? 9.658 25.945 -6.531 1.00 80.12 258 LEU A N 1
ATOM 2091 C CA . LEU A 1 258 ? 10.300 27.196 -6.156 1.00 80.12 258 LEU A CA 1
ATOM 2092 C C . LEU A 1 258 ? 10.069 27.484 -4.672 1.00 80.12 258 LEU A C 1
ATO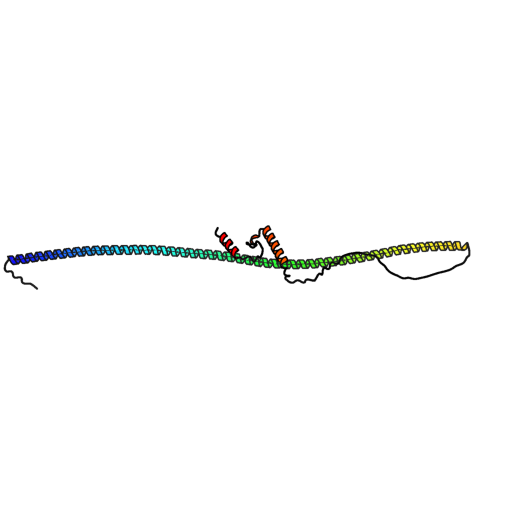M 2094 O O . LEU A 1 258 ? 9.051 27.135 -4.083 1.00 80.12 258 LEU A O 1
ATOM 2098 N N . CYS A 1 259 ? 11.038 28.159 -4.066 1.00 78.25 259 CYS A N 1
ATOM 2099 C CA . CYS A 1 259 ? 10.964 28.627 -2.688 1.00 78.25 259 CYS A CA 1
ATOM 2100 C C . CYS A 1 259 ? 9.728 29.522 -2.484 1.00 78.25 259 CYS A C 1
ATOM 2102 O O . CYS A 1 259 ? 9.621 30.554 -3.138 1.00 78.25 259 CYS A O 1
ATOM 2104 N N . ILE A 1 260 ? 8.822 29.178 -1.564 1.00 77.50 260 ILE A N 1
ATOM 2105 C CA . ILE A 1 260 ? 7.546 29.900 -1.360 1.00 77.50 260 ILE A CA 1
ATOM 2106 C C . ILE A 1 260 ? 7.776 31.379 -1.001 1.00 77.50 260 ILE A C 1
ATOM 2108 O O . ILE A 1 260 ? 7.036 32.255 -1.436 1.00 77.50 260 ILE A O 1
ATOM 2112 N N . SER A 1 261 ? 8.845 31.674 -0.259 1.00 75.94 261 SER A N 1
ATOM 2113 C CA . SER A 1 261 ? 9.132 33.021 0.248 1.00 75.94 261 SER A CA 1
ATOM 2114 C C . SER A 1 261 ? 9.770 33.971 -0.773 1.00 75.94 261 SER A C 1
ATOM 2116 O O . SER A 1 261 ? 9.663 35.183 -0.621 1.00 75.94 261 SER A O 1
ATOM 2118 N N . CYS A 1 262 ? 10.480 33.463 -1.787 1.00 81.69 262 CYS A N 1
ATOM 2119 C CA . CYS A 1 262 ? 11.206 34.316 -2.747 1.00 81.69 262 CYS A CA 1
ATOM 2120 C C . CYS A 1 262 ? 11.140 33.851 -4.210 1.00 81.69 262 CYS A C 1
ATOM 2122 O O . CYS A 1 262 ? 11.773 34.451 -5.080 1.00 81.69 262 CYS A O 1
ATOM 2124 N N . SER A 1 263 ? 10.413 32.767 -4.480 1.00 75.56 263 SER A N 1
ATOM 2125 C CA . SER A 1 263 ? 10.207 32.144 -5.791 1.00 75.56 263 SER A CA 1
ATOM 2126 C C . SER A 1 263 ? 11.495 31.821 -6.562 1.00 75.56 263 SER A C 1
ATOM 2128 O O . SER A 1 263 ? 11.498 31.821 -7.791 1.00 75.56 263 SER A O 1
ATOM 2130 N N . ARG A 1 264 ? 12.603 31.548 -5.856 1.00 80.06 264 ARG A N 1
ATOM 2131 C CA . ARG A 1 264 ? 13.886 31.131 -6.451 1.00 80.06 264 ARG A CA 1
ATOM 2132 C C . ARG A 1 264 ? 14.179 29.656 -6.201 1.00 80.06 264 ARG A C 1
ATOM 2134 O O . ARG A 1 264 ? 13.820 29.106 -5.161 1.00 80.06 264 ARG A O 1
ATOM 2141 N N . LEU A 1 265 ? 14.881 29.035 -7.145 1.00 76.12 265 LEU A N 1
ATOM 2142 C CA . LEU A 1 265 ? 15.347 27.656 -7.033 1.00 76.12 265 LEU A CA 1
ATOM 2143 C C . LEU A 1 265 ? 16.558 27.589 -6.085 1.00 76.12 265 LEU A C 1
ATOM 2145 O O . LEU A 1 265 ? 17.529 28.320 -6.276 1.00 76.12 265 LEU A O 1
ATOM 2149 N N . ARG A 1 266 ? 16.506 26.704 -5.078 1.00 70.56 266 ARG A N 1
ATOM 2150 C CA . ARG A 1 266 ? 17.599 26.466 -4.110 1.00 70.56 266 ARG A CA 1
ATOM 2151 C C . ARG A 1 266 ? 18.017 27.740 -3.331 1.00 70.56 266 ARG A C 1
ATOM 2153 O O . ARG A 1 266 ? 19.197 28.070 -3.238 1.00 70.56 266 ARG A O 1
ATOM 2160 N N . CYS A 1 267 ? 17.021 28.462 -2.801 1.00 76.06 267 CYS A N 1
ATOM 2161 C CA . CYS A 1 267 ? 17.179 29.624 -1.911 1.00 76.06 267 CYS A CA 1
ATOM 2162 C C . CYS A 1 267 ? 17.706 29.206 -0.515 1.00 76.06 267 CYS A C 1
ATOM 2164 O O . CYS A 1 267 ? 17.522 28.063 -0.109 1.00 76.06 267 CYS A O 1
ATOM 2166 N N . VAL A 1 268 ? 18.298 30.138 0.245 1.00 73.25 268 VAL A N 1
ATOM 2167 C CA . VAL A 1 268 ? 18.652 29.959 1.679 1.00 73.25 268 VAL A CA 1
ATOM 2168 C C . VAL A 1 268 ? 17.741 30.829 2.559 1.00 73.25 268 VAL A C 1
ATOM 2170 O O . VAL A 1 268 ? 18.171 31.440 3.531 1.00 73.25 268 VAL A O 1
ATOM 2173 N N . CYS A 1 269 ? 16.479 30.996 2.161 1.00 78.94 269 CYS A N 1
ATOM 2174 C CA . CYS A 1 269 ? 15.530 31.768 2.959 1.00 78.94 269 CYS A CA 1
ATOM 2175 C C . CYS A 1 269 ? 15.227 31.020 4.263 1.00 78.94 269 CYS A C 1
ATOM 2177 O O . CYS A 1 269 ? 15.043 29.808 4.245 1.00 78.94 269 CYS A O 1
ATOM 2179 N N . ASP A 1 270 ? 15.184 31.750 5.377 1.00 61.44 270 ASP A N 1
ATOM 2180 C CA . ASP A 1 270 ? 14.923 31.206 6.711 1.00 61.44 270 ASP A CA 1
ATOM 2181 C C . ASP A 1 270 ? 13.538 30.529 6.760 1.00 61.44 270 ASP A C 1
ATOM 2183 O O . ASP A 1 270 ? 12.495 31.171 6.592 1.00 61.44 270 ASP A O 1
ATOM 2187 N N . ASP A 1 271 ? 13.546 29.208 6.950 1.00 57.66 271 ASP A N 1
ATOM 2188 C CA . ASP A 1 271 ? 12.400 28.301 6.784 1.00 57.66 271 ASP A CA 1
ATOM 2189 C C . ASP A 1 271 ? 11.363 28.405 7.921 1.00 57.66 271 ASP A C 1
ATOM 2191 O O . ASP A 1 271 ? 10.306 27.765 7.920 1.00 57.66 271 ASP A O 1
ATOM 2195 N N . SER A 1 272 ? 11.653 29.267 8.897 1.00 55.59 272 SER A N 1
ATOM 2196 C CA . SER A 1 272 ? 10.842 29.525 10.085 1.00 55.59 272 SER A CA 1
ATOM 2197 C C . SER A 1 272 ? 9.467 30.130 9.752 1.00 55.59 272 SER A C 1
ATOM 2199 O O . SER A 1 272 ? 8.485 29.848 10.438 1.00 55.59 272 SER A O 1
ATOM 2201 N N . LYS A 1 273 ? 9.359 30.916 8.666 1.00 55.19 273 LYS A N 1
ATOM 2202 C CA . LYS A 1 273 ? 8.073 31.462 8.177 1.00 55.19 273 LYS A CA 1
ATOM 2203 C C . LYS A 1 273 ? 7.315 30.493 7.259 1.00 55.19 273 LYS A C 1
ATOM 2205 O O . LYS A 1 273 ? 6.087 30.525 7.235 1.00 55.19 273 LYS A O 1
ATOM 2210 N N . SER A 1 274 ? 8.020 29.603 6.556 1.00 54.03 274 SER A N 1
ATOM 2211 C CA . SER A 1 274 ? 7.433 28.621 5.631 1.00 54.03 274 SER A CA 1
ATOM 2212 C C . SER A 1 274 ? 6.594 27.565 6.364 1.00 54.03 274 SER A C 1
ATOM 2214 O O . SER A 1 274 ? 5.518 27.194 5.900 1.00 54.03 274 SER A O 1
ATOM 2216 N N . ARG A 1 275 ? 7.043 27.116 7.549 1.00 54.16 275 ARG A N 1
ATOM 2217 C CA . ARG A 1 275 ? 6.309 26.139 8.378 1.00 54.16 275 ARG A CA 1
ATOM 2218 C C . ARG A 1 275 ? 5.013 26.689 8.979 1.00 54.16 275 ARG A C 1
ATOM 2220 O O . ARG A 1 275 ? 4.055 25.935 9.109 1.00 54.16 275 ARG A O 1
ATOM 2227 N N . GLN A 1 276 ? 4.957 27.978 9.321 1.00 54.00 276 GLN A N 1
ATOM 2228 C CA . GLN A 1 276 ? 3.744 28.579 9.892 1.00 54.00 276 GLN A CA 1
ATOM 2229 C C . GLN A 1 276 ? 2.610 28.716 8.866 1.00 54.00 276 GLN A C 1
ATOM 2231 O O . GLN A 1 276 ? 1.455 28.524 9.231 1.00 54.00 276 GLN A O 1
ATOM 2236 N N . LEU A 1 277 ? 2.927 28.980 7.592 1.00 56.62 277 LEU A N 1
ATOM 2237 C CA . LEU A 1 277 ? 1.929 29.101 6.519 1.00 56.62 277 LEU A CA 1
ATOM 2238 C C . LEU A 1 277 ? 1.367 27.749 6.047 1.00 56.62 277 LEU A C 1
ATOM 2240 O O . LEU A 1 277 ? 0.229 27.688 5.597 1.00 56.62 277 LEU A O 1
ATOM 2244 N N . PHE A 1 278 ? 2.139 26.665 6.167 1.00 55.56 278 PHE A N 1
ATOM 2245 C CA . PHE A 1 278 ? 1.659 25.309 5.870 1.00 55.56 278 PHE A CA 1
ATOM 2246 C C . PHE A 1 278 ? 0.742 24.758 6.975 1.00 55.56 278 PHE A C 1
ATOM 2248 O O . PHE A 1 278 ? -0.192 24.013 6.700 1.00 55.56 278 PHE A O 1
ATOM 2255 N N . LEU A 1 279 ? 0.983 25.143 8.233 1.00 52.91 279 LEU A N 1
ATOM 2256 C CA . LEU A 1 279 ? 0.124 24.764 9.359 1.00 52.91 279 LEU A CA 1
ATOM 2257 C C . LEU A 1 279 ? -1.195 25.549 9.379 1.00 52.91 279 LEU A C 1
ATOM 2259 O O . LEU A 1 279 ? -2.214 24.999 9.785 1.00 52.91 279 LEU A O 1
ATOM 2263 N N . SER A 1 280 ? -1.211 26.804 8.918 1.00 53.50 280 SER A N 1
ATOM 2264 C CA . SER A 1 280 ? -2.445 27.596 8.844 1.00 53.50 280 SER A CA 1
ATOM 2265 C C . SER A 1 280 ? -3.347 27.228 7.662 1.00 53.50 280 SER A C 1
ATOM 2267 O O . SER A 1 280 ? -4.553 27.428 7.757 1.00 53.50 280 SER A O 1
ATOM 2269 N N . SER A 1 281 ? -2.811 26.649 6.582 1.00 52.34 281 SER A N 1
ATOM 2270 C CA . SER A 1 281 ? -3.604 26.205 5.425 1.00 52.34 281 SER A CA 1
ATOM 2271 C C . SER A 1 281 ? -4.247 24.821 5.579 1.00 52.34 281 SER A C 1
ATOM 2273 O O . SER A 1 281 ? -5.103 24.477 4.774 1.00 52.34 281 SER A O 1
ATOM 2275 N N . GLN A 1 282 ? -3.871 24.034 6.596 1.00 50.97 282 GLN A N 1
ATOM 2276 C CA . GLN A 1 282 ? -4.547 22.770 6.939 1.00 50.97 282 GLN A CA 1
ATOM 2277 C C . GLN A 1 282 ? -5.633 22.920 8.020 1.00 50.97 282 GLN A C 1
ATOM 2279 O O . GLN A 1 282 ? -6.295 21.946 8.366 1.00 50.97 282 GLN A O 1
ATOM 2284 N N . LEU A 1 283 ? -5.810 24.128 8.5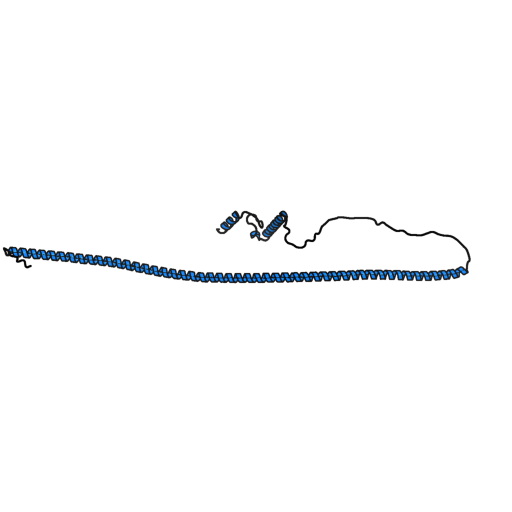64 1.00 48.78 283 LEU A N 1
ATOM 2285 C CA . LEU A 1 283 ? -6.784 24.449 9.616 1.00 48.78 283 LEU A CA 1
ATOM 2286 C C . LEU A 1 283 ? -7.900 25.401 9.135 1.00 48.78 283 LEU A C 1
ATOM 2288 O O . LEU A 1 283 ? -8.617 25.969 9.956 1.00 48.78 283 LEU A O 1
ATOM 2292 N N . SER A 1 284 ? -8.060 25.585 7.822 1.00 42.09 284 SER A N 1
ATOM 2293 C CA . SER A 1 284 ? -9.204 26.261 7.180 1.00 42.09 284 SER A CA 1
ATOM 2294 C C . SER A 1 284 ? -9.820 25.348 6.134 1.00 42.09 284 SER A C 1
ATOM 2296 O O . SER A 1 284 ? -11.060 25.390 6.005 1.00 42.09 284 SER A O 1
#

Secondary structure (DSSP, 8-state):
-------SSHHHHHHHHHHHHHHHHHHHHHHHHHHHHHHHHHHHHHHHHHHHHHHHHHHHHHHHHHHHHHHHHHHHHHHHHHHHHHHHHHHHHHHHHHHHHHHHHHHHHHHHHHHHHHHHHHHHHHHHHHHHHHHHHHHHHHHHHHHHHHHHHHHHHHHHHHHHHHHHHHHHHHHHHHHHHHHHHHTT----------------------------------------S--PPPHHHHHHHHHHHHHHHHHTT-GGGS-TTT--TT----THHHHHHHHHTT--

Radius of gyration: 73.65 Å; chains: 1; bounding box: 143×70×227 Å

Sequence (284 aa):
MENNLTFSSVDEELKYWKAKAVEYKEGMDEMKEELEEYQTSSKELELELESQLEQAETKCREFRTQSNRLLLENSTLKEKIENLVIEYNGQIDGLQSELDEIRRMRDELVSYVRELEQENDDLERQNRAAVASVEDFETRLNQAIERNAFLESELDEKETLSVMVQRLKDESKELRQELQVRSHNREAFSNGILSSSPITDRCLTPKSRSIESDKLANEYKESPIKGSNGIPLTPSARVSALNLVGDLLRRVGLEKYLCISCSRLRCVCDDSKSRQLFLSSQLS

InterPro domains:
  IPR006964 NUDE domain [PF04880] (133-274)
  IPR033494 NUDE family [PTHR10921] (2-253)

Organism: Artemia franciscana (NCBI:txid6661)

pLDDT: mean 80.6, std 23.12, range [29.8, 98.75]

Foldseek 3Di:
DDDPDDDPDPVRVVVVVVVVVVVVVVVVVVVVVVVVVVVVVVVVVVVVVVVVVVVVVVVVVVVVVVVVVVVVVVVVVVVVVVVVVVVVVVVVVVVVVVVVVVVVVVVVVVVVVVVVVVVVVVVVVVVVVVVVVVVVVVVVVVVVVVVVVVVVVVVVVVVVVVVVVVVVVVVVVVVVVVVVVVVVCPVPDDDDDDDDDDDDDDDDDDDDDDDDDDDDDDDDDDDDDDDDDDDDDDPVRVVVVQVVVLVVCVVVVVQVQADPVPSTHPDPPDCVVVVVVVVVVVVD